Protein AF-A0A7V2NG80-F1 (afdb_monomer_lite)

Sequence (265 aa):
LTFSGLHPYSKFYLSDIKKTFGEYWKNHFSTIGLIGMNDALLNFMDKSIADPEGKKFAEKVLDHMRDKIADFQEETGDIFNLEATPAEGASYRLARIDKAKYPDIKTYNQEFYGNGGNVEPYYTNSTQLPVGYTTDVFEALDLQDSLQTKYTGGTVLHIFLGEENPSSSATKSLVRKVSENYSLPYYTITPTFSVCPDHGYMAGEHPTCPICASENKTTQCEVYSRVVGYLRPVNQWNRGKQQEFHDRKTFDMITNKKKVVTVKT

Foldseek 3Di:
DLVVCPCVVLCVVQVVVCVVPVDSCQPPAPEDEAWQLQLVCCVPPVDGCLDPVSVVVLLVVLVVVVVVQVVCCVVPVHHYWYEQDLCQPPQQVVQVVCCVVPVPRDAPCCVPPVPPDPFRGGGDGGSAGQQQDDQAPVSRQVSCQSNQVSTPPDDEAEQEAALDDDDPVLVVVVVVCCVVPGDHPYYDDKFKWKQWPVPGIGRHDDQWDPVCVVVVHTTGIFIWTDQRHDIDRLVPGPSNSVSSVVSGDHHDSDDPPPPPPPPDD

Radius of gyration: 22.05 Å; chains: 1; bounding box: 54×59×60 Å

Structure (mmCIF, N/CA/C/O backbone):
data_AF-A0A7V2NG80-F1
#
_entry.id   AF-A0A7V2NG80-F1
#
loop_
_atom_site.group_PDB
_atom_site.id
_atom_site.type_symbol
_atom_site.label_atom_id
_atom_site.label_alt_id
_atom_site.label_comp_id
_atom_site.label_asym_id
_atom_site.label_entity_id
_atom_site.label_seq_id
_atom_site.pdbx_PDB_ins_code
_atom_site.Cartn_x
_atom_site.Cartn_y
_atom_site.Cartn_z
_atom_site.occupancy
_atom_site.B_iso_or_equiv
_atom_site.auth_seq_id
_atom_site.auth_comp_id
_atom_site.auth_asym_id
_atom_site.auth_atom_id
_atom_site.pdbx_PDB_model_num
ATOM 1 N N . LEU A 1 1 ? 0.184 -12.777 30.184 1.00 79.94 1 LEU A N 1
ATOM 2 C CA . LEU A 1 1 ? 1.439 -12.969 29.416 1.00 79.94 1 LEU A CA 1
ATOM 3 C C . LEU A 1 1 ? 2.567 -12.042 29.884 1.00 79.94 1 LEU A C 1
ATOM 5 O O . LEU A 1 1 ? 3.554 -12.535 30.415 1.00 79.94 1 LEU A O 1
ATOM 9 N N . THR A 1 2 ? 2.439 -10.712 29.767 1.00 88.31 2 THR A N 1
ATOM 10 C CA . THR A 1 2 ? 3.513 -9.789 30.207 1.00 88.31 2 THR A CA 1
ATOM 11 C C . THR A 1 2 ? 3.745 -9.838 31.722 1.00 88.31 2 THR A C 1
ATOM 13 O O . THR A 1 2 ? 4.884 -9.945 32.169 1.00 88.31 2 THR A O 1
ATOM 16 N N . PHE A 1 3 ? 2.672 -9.853 32.525 1.00 88.00 3 PHE A N 1
ATOM 17 C CA . PHE A 1 3 ? 2.779 -9.969 33.987 1.00 88.00 3 PHE A CA 1
ATOM 18 C C . PHE A 1 3 ? 3.479 -11.269 34.418 1.00 88.00 3 PHE A C 1
ATOM 20 O O . PHE A 1 3 ? 4.399 -11.232 35.237 1.00 88.00 3 PHE A O 1
ATOM 27 N N . SER A 1 4 ? 3.110 -12.385 33.776 1.00 90.25 4 SER A N 1
ATOM 28 C CA . SER A 1 4 ? 3.665 -13.725 33.997 1.00 90.25 4 SER A CA 1
ATOM 29 C C . SER A 1 4 ? 5.091 -13.913 33.456 1.00 90.25 4 SER A C 1
ATOM 31 O O . SER A 1 4 ? 5.601 -15.024 33.488 1.00 90.25 4 SER A O 1
ATOM 33 N N . GLY A 1 5 ? 5.740 -12.853 32.955 1.00 88.19 5 GLY A N 1
ATOM 34 C CA . GLY A 1 5 ? 7.150 -12.879 32.552 1.00 88.19 5 GLY A CA 1
ATOM 35 C C . GLY A 1 5 ? 7.426 -13.448 31.160 1.00 88.19 5 GLY A C 1
ATOM 36 O O . GLY A 1 5 ? 8.586 -13.537 30.778 1.00 88.19 5 GLY A O 1
ATOM 37 N N . LEU A 1 6 ? 6.392 -13.769 30.374 1.00 93.88 6 LEU A N 1
ATOM 38 C CA . LEU A 1 6 ? 6.556 -14.318 29.019 1.00 93.88 6 LEU A CA 1
ATOM 39 C C . LEU A 1 6 ? 6.998 -13.261 27.992 1.00 93.88 6 LEU A C 1
ATOM 41 O O . LEU A 1 6 ? 7.462 -13.610 26.913 1.00 93.88 6 LEU A O 1
ATOM 45 N N . HIS A 1 7 ? 6.900 -11.974 28.343 1.00 94.44 7 HIS A N 1
ATOM 46 C CA . HIS A 1 7 ? 7.428 -10.851 27.560 1.00 94.44 7 HIS A CA 1
ATOM 47 C C . HIS A 1 7 ? 8.444 -10.055 28.401 1.00 94.44 7 HIS A C 1
ATOM 49 O O . HIS A 1 7 ? 8.123 -8.958 28.867 1.00 94.44 7 HIS A O 1
ATOM 55 N N . PRO A 1 8 ? 9.647 -10.599 28.666 1.00 94.19 8 PRO A N 1
ATOM 56 C CA . PRO A 1 8 ? 10.589 -10.013 29.622 1.00 94.19 8 PRO A CA 1
ATOM 57 C C . PRO A 1 8 ? 11.079 -8.624 29.191 1.00 94.19 8 PRO A C 1
ATOM 59 O O . PRO A 1 8 ? 11.107 -7.707 30.009 1.00 94.19 8 PRO A O 1
ATOM 62 N N . TYR A 1 9 ? 11.368 -8.434 27.900 1.00 95.12 9 TYR A N 1
ATOM 63 C CA . TYR A 1 9 ? 11.772 -7.134 27.362 1.00 95.12 9 TYR A CA 1
ATOM 64 C C . TYR A 1 9 ? 10.647 -6.102 27.446 1.00 95.12 9 TYR A C 1
ATOM 66 O O . TYR A 1 9 ? 10.858 -5.019 27.983 1.00 95.12 9 TYR A O 1
ATOM 74 N N . SER A 1 10 ? 9.431 -6.437 27.001 1.00 95.38 10 SER A N 1
ATOM 75 C CA . SER A 1 10 ? 8.283 -5.525 27.109 1.00 95.38 10 SER A CA 1
ATOM 76 C C . SER A 1 10 ? 7.983 -5.175 28.566 1.00 95.38 10 SER A C 1
ATOM 78 O O . SER A 1 10 ? 7.710 -4.024 28.877 1.00 95.38 10 SER A O 1
ATOM 80 N N . LYS A 1 11 ? 8.092 -6.140 29.488 1.00 94.75 11 LYS A N 1
ATOM 81 C CA . LYS A 1 11 ? 7.924 -5.894 30.926 1.00 94.75 11 LYS A CA 1
ATOM 82 C C . LYS A 1 11 ? 8.941 -4.879 31.458 1.00 94.75 11 LYS A C 1
ATOM 84 O O . LYS A 1 11 ? 8.570 -4.044 32.280 1.00 94.75 11 LYS A O 1
ATOM 89 N N . PHE A 1 12 ? 10.194 -4.961 31.009 1.00 95.44 12 PHE A N 1
ATOM 90 C CA . PHE A 1 12 ? 11.258 -4.035 31.391 1.00 95.44 12 PHE A CA 1
ATOM 91 C C . PHE A 1 12 ? 11.040 -2.638 30.787 1.00 95.44 12 PHE A C 1
ATOM 93 O O . PHE A 1 12 ? 10.917 -1.664 31.530 1.00 95.44 12 PHE A O 1
ATOM 100 N N . TYR A 1 13 ? 10.920 -2.543 29.460 1.00 95.94 13 TYR A N 1
ATOM 101 C CA . TYR A 1 13 ? 10.840 -1.259 28.752 1.00 95.94 13 TYR A CA 1
ATOM 102 C C . TYR A 1 13 ? 9.521 -0.512 28.969 1.00 95.94 13 TYR A C 1
ATOM 104 O O . TYR A 1 13 ? 9.502 0.711 28.931 1.00 95.94 13 TYR A O 1
ATOM 112 N N . LEU A 1 14 ? 8.424 -1.221 29.243 1.00 96.31 14 LEU A N 1
ATOM 113 C CA . LEU A 1 14 ? 7.117 -0.615 29.520 1.00 96.31 14 LEU A CA 1
ATOM 114 C C . LEU A 1 14 ? 6.849 -0.490 31.031 1.00 96.31 14 LEU A C 1
ATOM 116 O O . LEU A 1 14 ? 5.710 -0.274 31.448 1.00 96.31 14 LEU A O 1
ATOM 120 N N . SER A 1 15 ? 7.876 -0.658 31.873 1.00 95.69 15 SER A N 1
ATOM 121 C CA . SER A 1 15 ? 7.718 -0.624 33.331 1.00 95.69 15 SER A CA 1
ATOM 122 C C . SER A 1 15 ? 7.219 0.729 33.838 1.00 95.69 15 SER A C 1
ATOM 124 O O . SER A 1 15 ? 6.389 0.753 34.744 1.00 95.69 15 SER A O 1
ATOM 126 N N . ASP A 1 16 ? 7.643 1.839 33.233 1.00 96.94 16 ASP A N 1
ATOM 127 C CA . ASP A 1 16 ? 7.174 3.173 33.618 1.00 96.94 16 ASP A CA 1
ATOM 128 C C . ASP A 1 16 ? 5.716 3.411 33.207 1.00 96.94 16 ASP A C 1
ATOM 130 O O . ASP A 1 16 ? 4.934 3.893 34.021 1.00 96.94 16 ASP A O 1
ATOM 134 N N . ILE A 1 17 ? 5.295 2.942 32.025 1.00 95.25 17 ILE A N 1
ATOM 135 C CA . ILE A 1 17 ? 3.877 2.957 31.617 1.00 95.25 17 ILE A CA 1
ATOM 136 C C . ILE A 1 17 ? 3.037 2.163 32.624 1.00 95.25 17 ILE A C 1
ATOM 138 O O . ILE A 1 17 ? 2.012 2.648 33.098 1.00 95.25 17 ILE A O 1
ATOM 142 N N . LYS A 1 18 ? 3.513 0.979 33.034 1.00 95.31 18 LYS A N 1
ATOM 143 C CA . LYS A 1 18 ? 2.848 0.159 34.054 1.00 95.31 18 LYS A CA 1
ATOM 144 C C . LYS A 1 18 ? 2.763 0.858 35.412 1.00 95.31 18 LYS A C 1
ATOM 146 O O . LYS A 1 18 ? 1.739 0.713 36.076 1.00 95.31 18 LYS A O 1
ATOM 151 N N . LYS A 1 19 ? 3.803 1.584 35.838 1.00 96.12 19 LYS A N 1
ATOM 152 C CA . LYS A 1 19 ? 3.782 2.367 37.087 1.00 96.12 19 LYS A CA 1
ATOM 153 C C . LYS A 1 19 ? 2.759 3.503 37.017 1.00 96.12 19 LYS A C 1
ATOM 155 O O . LYS A 1 19 ? 2.064 3.728 37.999 1.00 96.12 19 LYS A O 1
ATOM 160 N N . THR A 1 20 ? 2.658 4.185 35.876 1.00 95.81 20 THR A N 1
ATOM 161 C CA . THR A 1 20 ? 1.763 5.337 35.695 1.00 95.81 20 THR A CA 1
ATOM 162 C C . THR A 1 20 ? 0.303 4.931 35.511 1.00 95.81 20 THR A C 1
ATOM 164 O O . THR A 1 20 ? -0.572 5.491 36.160 1.00 95.81 20 THR A O 1
ATOM 167 N N . PHE A 1 21 ? 0.030 3.964 34.636 1.00 93.19 21 PHE A N 1
ATOM 168 C CA . PHE A 1 21 ? -1.329 3.637 34.190 1.00 93.19 21 PHE A CA 1
ATOM 169 C C . PHE A 1 21 ? -1.863 2.321 34.753 1.00 93.19 21 PHE A C 1
ATOM 171 O O . PHE A 1 21 ? -2.997 1.949 34.480 1.00 93.19 21 PHE A O 1
ATOM 178 N N . GLY A 1 22 ? -1.051 1.564 35.494 1.00 93.75 22 GLY A N 1
ATOM 179 C CA . GLY A 1 22 ? -1.446 0.239 35.964 1.00 93.75 22 GLY A CA 1
ATOM 180 C C . GLY A 1 22 ? -1.492 -0.817 34.855 1.00 93.75 22 GLY A C 1
ATOM 181 O O . GLY A 1 22 ? -1.816 -1.968 35.137 1.00 93.75 22 GLY A O 1
ATOM 182 N N . GLU A 1 23 ? -1.066 -0.506 33.630 1.00 92.75 23 GLU A N 1
ATOM 183 C CA . GLU A 1 23 ? -1.094 -1.398 32.464 1.00 92.75 23 GLU A CA 1
ATOM 184 C C . GLU A 1 23 ? 0.179 -1.252 31.623 1.00 92.75 23 GLU A C 1
ATOM 186 O O . GLU A 1 23 ? 0.755 -0.174 31.544 1.00 92.75 23 GLU A O 1
ATOM 191 N N . TYR A 1 24 ? 0.645 -2.334 30.988 1.00 94.00 24 TYR A N 1
ATOM 192 C CA . TYR A 1 24 ? 1.860 -2.275 30.157 1.00 94.00 24 TYR A CA 1
ATOM 193 C C . TYR A 1 24 ? 1.606 -1.652 28.781 1.00 94.00 24 TYR A C 1
ATOM 195 O O . TYR A 1 24 ? 2.481 -0.989 28.235 1.00 94.00 24 TYR A O 1
ATOM 203 N N . TRP A 1 25 ? 0.422 -1.874 28.213 1.00 93.12 25 TRP A N 1
ATOM 204 C CA . TRP A 1 25 ? 0.151 -1.610 26.800 1.00 93.12 25 TRP A CA 1
ATOM 205 C C . TRP A 1 25 ? -0.716 -0.371 26.566 1.00 93.12 25 TRP A C 1
ATOM 207 O O . TRP A 1 25 ? -1.132 -0.151 25.440 1.00 93.12 25 TRP A O 1
ATOM 217 N N . LYS A 1 26 ? -0.922 0.476 27.586 1.00 92.62 26 LYS A N 1
ATOM 218 C CA . LYS A 1 26 ? -1.880 1.596 27.538 1.00 92.62 26 LYS A CA 1
ATOM 219 C C . LYS A 1 26 ? -1.697 2.550 26.348 1.00 92.62 26 LYS A C 1
ATOM 221 O O . LYS A 1 26 ? -2.664 3.110 25.854 1.00 92.62 26 LYS A O 1
ATOM 226 N N . ASN A 1 27 ? -0.459 2.707 25.880 1.00 92.00 27 ASN A N 1
ATOM 227 C CA . ASN A 1 27 ? -0.103 3.593 24.767 1.00 92.00 27 ASN A CA 1
ATOM 228 C C . ASN A 1 27 ? -0.008 2.872 23.405 1.00 92.00 27 ASN A C 1
ATOM 230 O O . ASN A 1 27 ? 0.606 3.406 22.486 1.00 92.00 27 ASN A O 1
ATOM 234 N N . HIS A 1 28 ? -0.535 1.651 23.275 1.00 94.06 28 HIS A N 1
ATOM 235 C CA . HIS A 1 28 ? -0.496 0.881 22.030 1.00 94.06 28 HIS A CA 1
ATOM 236 C C . HIS A 1 28 ? -1.883 0.823 21.407 1.00 94.06 28 HIS A C 1
ATOM 238 O O . HIS A 1 28 ? -2.853 0.496 22.084 1.00 94.06 28 HIS A O 1
ATOM 244 N N . PHE A 1 29 ? -1.955 1.110 20.110 1.00 95.06 29 PHE A N 1
ATOM 245 C CA . PHE A 1 29 ? -3.196 0.998 19.359 1.00 95.06 29 PHE A CA 1
ATOM 246 C C . PHE A 1 29 ? -3.575 -0.459 19.110 1.00 95.06 29 PHE A C 1
ATOM 248 O O . PHE A 1 29 ? -2.746 -1.275 18.700 1.00 95.06 29 PHE A O 1
ATOM 255 N N . SER A 1 30 ? -4.857 -0.747 19.291 1.00 95.50 30 SER A N 1
ATOM 256 C CA . SER A 1 30 ? -5.529 -1.895 18.699 1.00 95.50 30 SER A CA 1
ATOM 257 C C . SER A 1 30 ? -5.950 -1.531 17.275 1.00 95.50 30 SER A C 1
ATOM 259 O O . SER A 1 30 ? -6.885 -0.760 17.056 1.00 95.50 30 SER A O 1
ATOM 261 N N . THR A 1 31 ? -5.227 -2.057 16.292 1.00 96.25 31 THR A N 1
ATOM 262 C CA . THR A 1 31 ? -5.405 -1.655 14.896 1.00 96.25 31 THR A CA 1
ATOM 263 C C . THR A 1 31 ? -6.496 -2.445 14.190 1.00 96.25 31 THR A C 1
ATOM 265 O O . THR A 1 31 ? -6.445 -3.675 14.128 1.00 96.25 31 THR A O 1
ATOM 268 N N . ILE A 1 32 ? -7.439 -1.733 13.571 1.00 96.75 32 ILE A N 1
ATOM 269 C CA . ILE A 1 32 ? -8.398 -2.306 12.627 1.00 96.75 32 ILE A CA 1
ATOM 270 C C . ILE A 1 32 ? -7.909 -2.029 11.208 1.00 96.75 32 ILE A C 1
ATOM 272 O O . ILE A 1 32 ? -7.749 -0.883 10.786 1.00 96.75 32 ILE A O 1
ATOM 276 N N . GLY A 1 33 ? -7.658 -3.109 10.476 1.00 95.88 33 GLY A N 1
ATOM 277 C CA . GLY A 1 33 ? -7.112 -3.080 9.128 1.00 95.88 33 GLY A CA 1
ATOM 278 C C . GLY A 1 33 ? -8.154 -3.329 8.046 1.00 95.88 33 GLY A C 1
ATOM 279 O O . GLY A 1 33 ? -8.998 -4.212 8.196 1.00 95.88 33 GLY A O 1
ATOM 280 N N . LEU A 1 34 ? -8.067 -2.593 6.935 1.00 95.75 34 LEU A N 1
ATOM 281 C CA . LEU A 1 34 ? -8.892 -2.824 5.743 1.00 95.75 34 LEU A CA 1
ATOM 282 C C . LEU A 1 34 ? -8.054 -3.326 4.565 1.00 95.75 34 LEU A C 1
ATOM 284 O O . LEU A 1 34 ? -6.895 -2.946 4.398 1.00 95.75 34 LEU A O 1
ATOM 288 N N . ILE A 1 35 ? -8.673 -4.144 3.714 1.00 97.25 35 ILE A N 1
ATOM 289 C CA . ILE A 1 35 ? -8.082 -4.683 2.487 1.00 97.25 35 ILE A CA 1
ATOM 290 C C . ILE A 1 35 ? -9.162 -4.924 1.429 1.00 97.25 35 ILE A C 1
ATOM 292 O O . ILE A 1 35 ? -10.280 -5.294 1.776 1.00 97.25 35 ILE A O 1
ATOM 296 N N . GLY A 1 36 ? -8.820 -4.755 0.150 1.00 97.56 36 GLY A N 1
ATOM 297 C CA . GLY A 1 36 ? -9.649 -5.217 -0.959 1.00 97.56 36 GLY A CA 1
ATOM 298 C C . GLY A 1 36 ? -10.908 -4.394 -1.188 1.00 97.56 36 GLY A C 1
ATOM 299 O O . GLY A 1 36 ? -11.888 -4.948 -1.667 1.00 97.56 36 GLY A O 1
ATOM 300 N N . MET A 1 37 ? -10.925 -3.095 -0.858 1.00 98.38 37 MET A N 1
ATOM 301 C CA . MET A 1 37 ? -12.140 -2.287 -1.039 1.00 98.38 37 MET A CA 1
ATOM 302 C C . MET A 1 37 ? -12.576 -2.230 -2.505 1.00 98.38 37 MET A C 1
ATOM 304 O O . MET A 1 37 ? -13.761 -2.350 -2.792 1.00 98.38 37 MET A O 1
ATOM 308 N N . ASN A 1 38 ? -11.632 -2.095 -3.442 1.00 98.44 38 ASN A N 1
ATOM 309 C CA . ASN A 1 38 ? -11.957 -2.136 -4.865 1.00 98.44 38 ASN A CA 1
ATOM 310 C C . ASN A 1 38 ? -12.613 -3.471 -5.255 1.00 98.44 38 ASN A C 1
ATOM 312 O O . ASN A 1 38 ? -13.652 -3.488 -5.901 1.00 98.44 38 ASN A O 1
ATOM 316 N N . ASP A 1 39 ? -12.035 -4.589 -4.822 1.00 98.25 39 ASP A N 1
ATOM 317 C CA . ASP A 1 39 ? -12.556 -5.926 -5.109 1.00 98.25 39 ASP A CA 1
ATOM 318 C C . ASP A 1 39 ? -13.929 -6.153 -4.452 1.00 98.25 39 ASP A C 1
ATOM 320 O O . ASP A 1 39 ? -14.833 -6.721 -5.062 1.00 98.25 39 ASP A O 1
ATOM 324 N N . ALA A 1 40 ? -14.138 -5.633 -3.240 1.00 98.25 40 ALA A N 1
ATOM 325 C CA . ALA A 1 40 ? -15.438 -5.651 -2.578 1.00 98.25 40 ALA A CA 1
ATOM 326 C C . ALA A 1 40 ? -16.494 -4.868 -3.376 1.00 98.25 40 ALA A C 1
ATOM 328 O O . ALA A 1 40 ? -17.609 -5.357 -3.551 1.00 98.25 40 ALA A O 1
ATOM 329 N N . LEU A 1 41 ? -16.146 -3.690 -3.904 1.00 98.56 41 LEU A N 1
ATOM 330 C CA . LEU A 1 41 ? -17.037 -2.881 -4.742 1.00 98.56 41 LEU A CA 1
ATOM 331 C C . LEU A 1 41 ? -17.409 -3.591 -6.052 1.00 98.56 41 LEU A C 1
ATOM 333 O O . LEU A 1 41 ? -18.580 -3.558 -6.436 1.00 98.56 41 LEU A O 1
ATOM 337 N N . LEU A 1 42 ? -16.462 -4.295 -6.687 1.00 98.00 42 LEU A N 1
ATOM 338 C CA . LEU A 1 42 ? -16.731 -5.087 -7.895 1.00 98.00 42 LEU A CA 1
ATOM 339 C C . LEU A 1 42 ? -17.796 -6.162 -7.647 1.00 98.00 42 LEU A C 1
ATOM 341 O O . LEU A 1 42 ? -18.654 -6.388 -8.493 1.00 98.00 42 LEU A O 1
ATOM 345 N N . ASN A 1 43 ? -17.774 -6.808 -6.481 1.00 98.00 43 ASN A N 1
ATOM 346 C CA . ASN A 1 43 ? -18.759 -7.840 -6.146 1.00 98.00 43 ASN A CA 1
ATOM 347 C C . ASN A 1 43 ? -20.078 -7.256 -5.618 1.00 98.00 43 ASN A C 1
ATOM 349 O O . ASN A 1 43 ? -21.139 -7.827 -5.852 1.00 98.00 43 ASN A O 1
ATOM 353 N N . PHE A 1 44 ? -20.028 -6.140 -4.887 1.00 97.88 44 PHE A N 1
ATOM 354 C CA . PHE A 1 44 ? -21.201 -5.576 -4.215 1.00 97.88 44 PHE A CA 1
ATOM 355 C C . PHE A 1 44 ? -22.064 -4.697 -5.126 1.00 97.88 44 PHE A C 1
ATOM 357 O O . PHE A 1 44 ? -23.285 -4.675 -4.984 1.00 97.88 44 PHE A O 1
ATOM 364 N N . MET A 1 45 ? -21.438 -3.951 -6.038 1.00 97.69 45 MET A N 1
ATOM 365 C CA . MET A 1 45 ? -22.132 -2.983 -6.893 1.00 97.69 45 MET A CA 1
ATOM 366 C C . MET A 1 45 ? -21.634 -2.941 -8.340 1.00 97.69 45 MET A C 1
ATOM 368 O O . MET A 1 45 ? -22.115 -2.108 -9.102 1.00 97.69 45 MET A O 1
ATOM 372 N N . ASP A 1 46 ? -20.706 -3.824 -8.722 1.00 97.25 46 ASP A N 1
ATOM 373 C CA . ASP A 1 46 ? -20.108 -3.867 -10.064 1.00 97.25 46 ASP A CA 1
ATOM 374 C C . ASP A 1 46 ? -19.451 -2.530 -10.459 1.00 97.25 46 ASP A C 1
ATOM 376 O O . ASP A 1 46 ? -19.569 -2.044 -11.584 1.00 97.25 46 ASP A O 1
ATOM 380 N N . LYS A 1 47 ? -18.777 -1.900 -9.485 1.00 97.88 47 LYS A N 1
ATOM 381 C CA . LYS A 1 47 ? -18.054 -0.630 -9.648 1.00 97.88 47 LYS A CA 1
ATOM 382 C C . LYS A 1 47 ? -16.621 -0.748 -9.160 1.00 97.88 47 LYS A C 1
ATOM 384 O O . LYS A 1 47 ? -16.333 -1.481 -8.216 1.00 97.88 47 LYS A O 1
ATOM 389 N N . SER A 1 48 ? -15.738 0.021 -9.779 1.00 97.75 48 SER A N 1
ATOM 390 C CA . SER A 1 48 ? -14.377 0.254 -9.308 1.00 97.75 48 SER A CA 1
ATOM 391 C C . SER A 1 48 ? -14.365 1.338 -8.231 1.00 97.75 48 SER A C 1
ATOM 393 O O . SER A 1 48 ? -15.209 2.235 -8.219 1.00 97.75 48 SER A O 1
ATOM 395 N N . ILE A 1 49 ? -13.355 1.331 -7.361 1.00 98.12 49 ILE A N 1
ATOM 396 C CA . ILE A 1 49 ? -13.111 2.451 -6.439 1.00 98.12 49 ILE A CA 1
ATOM 397 C C . ILE A 1 49 ? -12.770 3.755 -7.178 1.00 98.12 49 ILE A C 1
ATOM 399 O O . ILE A 1 49 ? -12.892 4.834 -6.605 1.00 98.12 49 ILE A O 1
ATOM 403 N N . ALA A 1 50 ? -12.362 3.661 -8.446 1.00 97.75 50 ALA A N 1
ATOM 404 C CA . ALA A 1 50 ? -12.126 4.814 -9.305 1.00 97.75 50 ALA A CA 1
ATOM 405 C C . ALA A 1 50 ? -13.419 5.442 -9.856 1.00 97.75 50 ALA A C 1
ATOM 407 O O . ALA A 1 50 ? -13.408 6.601 -10.270 1.00 97.75 50 ALA A O 1
ATOM 408 N N . ASP A 1 51 ? -14.541 4.713 -9.843 1.00 98.19 51 ASP A N 1
ATOM 409 C CA . ASP A 1 51 ? -15.828 5.273 -10.247 1.00 98.19 51 ASP A CA 1
ATOM 410 C C . ASP A 1 51 ? -16.337 6.249 -9.174 1.00 98.19 51 ASP A C 1
ATOM 412 O O . ASP A 1 51 ? -16.208 5.960 -7.980 1.00 98.19 51 ASP A O 1
ATOM 416 N N . PRO A 1 52 ? -17.004 7.362 -9.542 1.00 98.12 52 PRO A N 1
ATOM 417 C CA . PRO A 1 52 ? -17.537 8.313 -8.562 1.00 98.12 52 PRO A CA 1
ATOM 418 C C . PRO A 1 52 ? -18.442 7.666 -7.500 1.00 98.12 52 PRO A C 1
ATOM 420 O O . PRO A 1 52 ? -18.399 8.036 -6.326 1.00 98.12 52 PRO A O 1
ATOM 423 N N . GLU A 1 53 ? -19.246 6.678 -7.901 1.00 98.31 53 GLU A N 1
ATOM 424 C CA . GLU A 1 53 ? -20.136 5.927 -7.009 1.00 98.31 53 GLU A CA 1
ATOM 425 C C . GLU A 1 53 ? -19.353 5.001 -6.067 1.00 98.31 53 GLU A C 1
ATOM 427 O O . GLU A 1 53 ? -19.628 4.976 -4.865 1.00 98.31 53 GLU A O 1
ATOM 432 N N . GLY A 1 54 ? -18.344 4.297 -6.594 1.00 98.44 54 GLY A N 1
ATOM 433 C CA . GLY A 1 54 ? -17.486 3.401 -5.821 1.00 98.44 54 GLY A CA 1
ATOM 434 C C . GLY A 1 54 ? -16.623 4.155 -4.812 1.00 98.44 54 GLY A C 1
ATOM 435 O O . GLY A 1 54 ? -16.603 3.794 -3.635 1.00 98.44 54 GLY A O 1
ATOM 436 N N . LYS A 1 55 ? -16.002 5.269 -5.224 1.00 98.44 55 LYS A N 1
ATOM 437 C CA . LYS A 1 55 ? -15.255 6.169 -4.330 1.00 98.44 55 LYS A CA 1
ATOM 438 C C . LYS A 1 55 ? -16.133 6.683 -3.195 1.00 98.44 55 LYS A C 1
ATOM 440 O O . LYS A 1 55 ? -15.758 6.576 -2.030 1.00 98.44 55 LYS A O 1
ATOM 445 N N . LYS A 1 56 ? -17.329 7.188 -3.515 1.00 98.50 56 LYS A N 1
ATOM 446 C CA . LYS A 1 56 ? -18.276 7.695 -2.511 1.00 98.50 56 LYS A CA 1
ATOM 447 C C . LYS A 1 56 ? -18.698 6.606 -1.521 1.00 98.50 56 LYS A C 1
ATOM 449 O O . LYS A 1 56 ? -18.846 6.876 -0.329 1.00 98.50 56 LYS A O 1
ATOM 454 N N . PHE A 1 57 ? -18.897 5.376 -1.992 1.00 98.56 57 PHE A N 1
ATOM 455 C CA . PHE A 1 57 ? -19.208 4.256 -1.108 1.00 98.56 57 PHE A CA 1
ATOM 456 C C . PHE A 1 57 ? -18.015 3.883 -0.219 1.00 98.56 57 PHE A C 1
ATOM 458 O O . PHE A 1 57 ? -18.196 3.705 0.984 1.00 98.56 57 PHE A O 1
ATOM 465 N N . ALA A 1 58 ? -16.798 3.830 -0.767 1.00 98.56 58 ALA A N 1
ATOM 466 C CA . ALA A 1 58 ? -15.583 3.582 0.007 1.00 98.56 58 ALA A CA 1
ATOM 467 C C . ALA A 1 58 ? -15.370 4.644 1.100 1.00 98.56 58 ALA A C 1
ATOM 469 O O . ALA A 1 58 ? -15.078 4.294 2.243 1.00 98.56 58 ALA A O 1
ATOM 470 N N . GLU A 1 59 ? -15.594 5.925 0.790 1.00 98.56 59 GLU A N 1
ATOM 471 C CA . GLU A 1 59 ? -15.556 7.017 1.773 1.00 98.56 59 GLU A CA 1
ATOM 472 C C . GLU A 1 59 ? -16.577 6.804 2.894 1.00 98.56 59 GLU A C 1
ATOM 474 O O . GLU A 1 59 ? -16.223 6.922 4.066 1.00 98.56 59 GLU A O 1
ATOM 479 N N . LYS A 1 60 ? -17.812 6.413 2.549 1.00 98.44 60 LYS A N 1
ATOM 480 C CA . LYS A 1 60 ? -18.858 6.091 3.529 1.00 98.44 60 LYS A CA 1
ATOM 481 C C . LYS A 1 60 ? -18.455 4.926 4.437 1.00 98.44 60 LYS A C 1
ATOM 483 O O . LYS A 1 60 ? -18.726 4.972 5.634 1.00 98.44 60 LYS A O 1
ATOM 488 N N . VAL A 1 61 ? -17.830 3.881 3.888 1.00 98.38 61 VAL A N 1
ATOM 489 C CA . VAL A 1 61 ? -17.342 2.750 4.692 1.00 98.38 61 VAL A CA 1
ATOM 490 C C . VAL A 1 61 ? -16.233 3.205 5.635 1.00 98.38 61 VAL A C 1
ATOM 492 O O . VAL A 1 61 ? -16.278 2.870 6.812 1.00 98.38 61 VAL A O 1
ATOM 495 N N . LEU A 1 62 ? -15.270 3.996 5.159 1.00 98.31 62 LEU A N 1
ATOM 496 C CA . LEU A 1 62 ? -14.196 4.521 6.005 1.00 98.31 62 LEU A CA 1
ATOM 497 C C . LEU A 1 62 ? -14.735 5.389 7.146 1.00 98.31 62 LEU A C 1
ATOM 499 O O . LEU A 1 62 ? -14.305 5.212 8.283 1.00 98.31 62 LEU A O 1
ATOM 503 N N . ASP A 1 63 ? -15.698 6.271 6.873 1.00 98.31 63 ASP A N 1
ATOM 504 C CA . ASP A 1 63 ? -16.336 7.082 7.916 1.00 98.31 63 ASP A CA 1
ATOM 505 C C . ASP A 1 63 ? -17.075 6.200 8.930 1.00 98.31 63 ASP A C 1
ATOM 507 O O . ASP A 1 63 ? -16.857 6.333 10.130 1.00 98.31 63 ASP A O 1
ATOM 511 N N . HIS A 1 64 ? -17.832 5.203 8.461 1.00 98.06 64 HIS A N 1
ATOM 512 C CA . HIS A 1 64 ? -18.491 4.247 9.350 1.00 98.06 64 HIS A CA 1
ATOM 513 C C . HIS A 1 64 ? -17.501 3.479 10.240 1.00 98.06 64 HIS A C 1
ATOM 515 O O . HIS A 1 64 ? -17.754 3.280 11.426 1.00 98.06 64 HIS A O 1
ATOM 521 N N . MET A 1 65 ? -16.364 3.050 9.686 1.00 97.88 65 MET A N 1
ATOM 522 C CA . MET A 1 65 ? -15.330 2.349 10.451 1.00 97.88 65 MET A CA 1
ATOM 523 C C . MET A 1 65 ? -14.686 3.254 11.505 1.00 97.88 65 MET A C 1
ATOM 525 O O . MET A 1 65 ? -14.363 2.780 12.592 1.00 97.88 65 MET A O 1
ATOM 529 N N . ARG A 1 66 ? -14.518 4.550 11.216 1.00 96.44 66 ARG A N 1
ATOM 530 C CA . ARG A 1 66 ? -14.019 5.527 12.194 1.00 96.44 66 ARG A CA 1
ATOM 531 C C . ARG A 1 66 ? -15.004 5.743 13.336 1.00 96.44 66 ARG A C 1
ATOM 533 O O . ARG A 1 66 ? -14.570 5.759 14.484 1.00 96.44 66 ARG A O 1
ATOM 540 N N . ASP A 1 67 ? -16.294 5.851 13.032 1.00 97.19 67 ASP A N 1
ATOM 541 C CA . ASP A 1 67 ? -17.337 5.969 14.055 1.00 97.19 67 ASP A CA 1
ATOM 542 C C . ASP A 1 67 ? -17.345 4.722 14.952 1.00 97.19 67 ASP A C 1
ATOM 544 O O . ASP A 1 67 ? -17.325 4.828 16.174 1.00 97.19 67 ASP A O 1
ATOM 548 N N . LYS A 1 68 ? -17.241 3.525 14.357 1.00 97.31 68 LYS A N 1
ATOM 549 C CA . LYS A 1 68 ? -17.142 2.262 15.108 1.00 97.31 68 LYS A CA 1
ATOM 550 C C . LYS A 1 68 ? -15.907 2.186 15.999 1.00 97.31 68 LYS A C 1
ATOM 552 O O . LYS A 1 68 ? -15.979 1.658 17.103 1.00 97.31 68 LYS A O 1
ATOM 557 N N . ILE A 1 69 ? -14.777 2.706 15.531 1.00 96.31 69 ILE A N 1
ATOM 558 C CA . ILE A 1 69 ? -13.564 2.815 16.341 1.00 96.31 69 ILE A CA 1
ATOM 559 C C . ILE A 1 69 ? -13.803 3.725 17.546 1.00 96.31 69 ILE A C 1
ATOM 561 O O . ILE A 1 69 ? -13.400 3.359 18.645 1.00 96.31 69 ILE A O 1
ATOM 565 N N . ALA A 1 70 ? -14.473 4.867 17.369 1.00 95.56 70 ALA A N 1
ATOM 566 C CA . ALA A 1 70 ? -14.817 5.742 18.487 1.00 95.56 70 ALA A CA 1
ATOM 567 C C . ALA A 1 70 ? -15.703 5.015 19.514 1.00 95.56 70 ALA A C 1
ATOM 569 O O . ALA A 1 70 ? -15.357 5.022 20.695 1.00 95.56 70 ALA A O 1
ATOM 570 N N . ASP A 1 71 ? -16.738 4.300 19.055 1.00 96.81 71 ASP A N 1
ATOM 571 C CA . ASP A 1 71 ? -17.600 3.475 19.915 1.00 96.81 71 ASP A CA 1
ATOM 572 C C . ASP A 1 71 ? -16.770 2.466 20.740 1.00 96.81 71 ASP A C 1
ATOM 574 O O . ASP A 1 71 ? -16.920 2.372 21.958 1.00 96.81 71 ASP A O 1
ATOM 578 N N . PHE A 1 72 ? -15.846 1.734 20.100 1.00 96.06 72 PHE A N 1
ATOM 579 C CA . PHE A 1 72 ? -15.003 0.746 20.787 1.00 96.06 72 PHE A CA 1
ATOM 580 C C . PHE A 1 72 ? -14.063 1.374 21.814 1.00 96.06 72 PHE A C 1
ATOM 582 O O . PHE A 1 72 ? -13.830 0.784 22.870 1.00 96.06 72 PHE A O 1
ATOM 589 N N . GLN A 1 73 ? -13.522 2.559 21.531 1.00 95.38 73 GLN A N 1
ATOM 590 C CA . GLN A 1 73 ? -12.674 3.266 22.489 1.00 95.38 73 GLN A CA 1
ATOM 591 C C . GLN A 1 73 ? -13.465 3.710 23.724 1.00 95.38 73 GLN A C 1
ATOM 593 O O . GLN A 1 73 ? -12.955 3.601 24.837 1.00 95.38 73 GLN A O 1
ATOM 598 N N . GLU A 1 74 ? -14.701 4.184 23.548 1.00 96.25 74 GLU A N 1
ATOM 599 C CA . GLU A 1 74 ? -15.577 4.556 24.666 1.00 96.25 74 GLU A CA 1
ATOM 600 C C . GLU A 1 74 ? -15.988 3.337 25.502 1.00 96.25 74 GLU A C 1
ATOM 602 O O . GLU A 1 74 ? -15.981 3.405 26.731 1.00 96.25 74 GLU A O 1
ATOM 607 N N . GLU A 1 75 ? -16.299 2.213 24.850 1.00 96.38 75 GLU A N 1
ATOM 608 C CA . GLU A 1 75 ? -16.724 0.979 25.517 1.00 96.38 75 GLU A CA 1
ATOM 609 C C . GLU A 1 75 ? -15.591 0.320 26.318 1.00 96.38 75 GLU A C 1
ATOM 611 O O . GLU A 1 75 ? -15.793 -0.129 27.447 1.00 96.38 75 GLU A O 1
ATOM 616 N N . THR A 1 76 ? -14.396 0.240 25.732 1.00 93.44 76 THR A N 1
ATOM 617 C CA . THR A 1 76 ? -13.286 -0.554 26.287 1.00 93.44 76 THR A CA 1
ATOM 618 C C . THR A 1 76 ? -12.280 0.277 27.080 1.00 93.44 76 THR A C 1
ATOM 620 O O . THR A 1 76 ? -11.578 -0.259 27.937 1.00 93.44 76 THR A O 1
ATOM 623 N N . GLY A 1 77 ? -12.180 1.580 26.802 1.00 91.12 77 GLY A N 1
ATOM 624 C CA . GLY A 1 77 ? -11.116 2.444 27.316 1.00 91.12 77 GLY A CA 1
ATOM 625 C C . GLY A 1 77 ? -9.737 2.203 26.681 1.00 9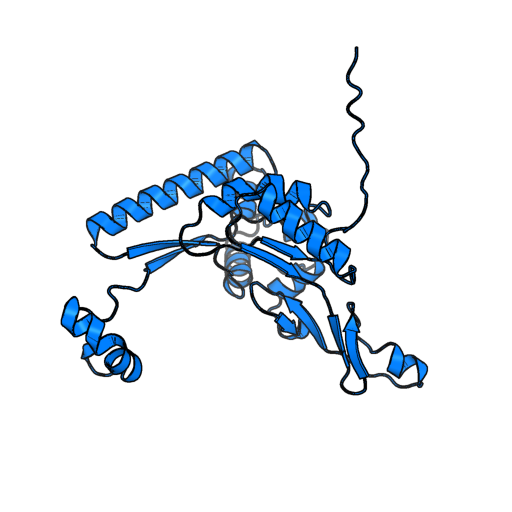1.12 77 GLY A C 1
ATOM 626 O O . GLY A 1 77 ? -8.759 2.834 27.105 1.00 91.12 77 GLY A O 1
ATOM 627 N N . ASP A 1 78 ? -9.639 1.313 25.691 1.00 92.38 78 ASP A N 1
ATOM 628 C CA . ASP A 1 78 ? -8.442 1.096 24.878 1.00 92.38 78 ASP A CA 1
ATOM 629 C C . ASP A 1 78 ? -8.419 2.057 23.687 1.00 92.38 78 ASP A C 1
ATOM 631 O O . ASP A 1 78 ? -9.451 2.558 23.249 1.00 92.38 78 ASP A O 1
ATOM 635 N N . ILE A 1 79 ? -7.229 2.326 23.149 1.00 94.31 79 ILE A N 1
ATOM 636 C CA . ILE A 1 79 ? -7.073 3.165 21.957 1.00 94.31 79 ILE A CA 1
ATOM 637 C C . ILE A 1 79 ? -7.064 2.298 20.697 1.00 94.31 79 ILE A C 1
ATOM 639 O O . ILE A 1 79 ? -6.386 1.272 20.630 1.00 94.31 79 ILE A O 1
ATOM 643 N N . PHE A 1 80 ? -7.796 2.726 19.675 1.00 96.81 80 PHE A N 1
ATOM 644 C CA . PHE A 1 80 ? -7.949 2.024 18.406 1.00 96.81 80 PHE A CA 1
ATOM 645 C C . PHE A 1 80 ? -7.622 2.964 17.248 1.00 96.81 80 PHE A C 1
ATOM 647 O O . PHE A 1 80 ? -7.785 4.180 17.331 1.00 96.81 80 PHE A O 1
ATOM 654 N N . ASN A 1 81 ? -7.152 2.409 16.138 1.00 96.62 81 ASN A N 1
ATOM 655 C CA . ASN A 1 81 ? -6.933 3.182 14.922 1.00 96.62 81 ASN A CA 1
ATOM 656 C C . ASN A 1 81 ? -7.348 2.397 13.677 1.00 96.62 81 ASN A C 1
ATOM 658 O O . ASN A 1 81 ? -7.465 1.171 13.687 1.00 96.62 81 ASN A O 1
ATOM 662 N N . LEU A 1 82 ? -7.594 3.142 12.600 1.00 97.25 82 LEU A N 1
ATOM 663 C CA . LEU A 1 82 ? -7.892 2.585 11.289 1.00 97.25 82 LEU A CA 1
ATOM 664 C C . LEU A 1 82 ? -6.624 2.627 10.446 1.00 97.25 82 LEU A C 1
ATOM 666 O O . LEU A 1 82 ? -6.054 3.705 10.249 1.00 97.25 82 LEU A O 1
ATOM 670 N N . GLU A 1 83 ? -6.203 1.484 9.917 1.00 97.25 83 GLU A N 1
ATOM 671 C CA . GLU A 1 83 ? -4.989 1.377 9.109 1.00 97.25 83 GLU A CA 1
ATOM 672 C C . GLU A 1 83 ? -5.276 0.855 7.700 1.00 97.25 83 GLU A C 1
ATOM 674 O O . GLU A 1 83 ? -6.018 -0.111 7.485 1.00 97.25 83 GLU A O 1
ATOM 679 N N . ALA A 1 84 ? -4.625 1.485 6.724 1.00 96.50 84 ALA A N 1
ATOM 680 C CA . ALA A 1 84 ? -4.492 0.967 5.378 1.00 96.50 84 ALA A CA 1
ATOM 681 C C . ALA A 1 84 ? -3.446 -0.156 5.404 1.00 96.50 84 ALA A C 1
ATOM 683 O O . ALA A 1 84 ? -2.267 0.052 5.115 1.00 96.50 84 ALA A O 1
ATOM 684 N N . THR A 1 85 ? -3.874 -1.348 5.822 1.00 93.44 85 THR A N 1
ATOM 685 C CA . THR A 1 85 ? -2.971 -2.465 6.109 1.00 93.44 85 THR A CA 1
ATOM 686 C C . THR A 1 85 ? -2.078 -2.775 4.904 1.00 93.44 85 THR A C 1
ATOM 688 O O . THR A 1 85 ? -2.591 -2.927 3.794 1.00 93.44 85 THR A O 1
ATOM 691 N N . PRO A 1 86 ? -0.753 -2.934 5.090 1.00 91.81 86 PRO A N 1
ATOM 692 C CA . PRO A 1 86 ? 0.153 -3.292 3.996 1.00 91.81 86 PRO A CA 1
ATOM 693 C C . PRO A 1 86 ? -0.176 -4.650 3.358 1.00 91.81 86 PRO A C 1
ATOM 695 O O . PRO A 1 86 ? 0.080 -4.881 2.182 1.00 91.81 86 PRO A O 1
ATOM 698 N N . ALA A 1 87 ? -0.722 -5.568 4.161 1.00 93.25 87 ALA A N 1
ATOM 699 C CA . ALA A 1 87 ? -1.334 -6.824 3.738 1.00 93.25 87 ALA A CA 1
ATOM 700 C C . ALA A 1 87 ? -0.504 -7.688 2.764 1.00 93.25 87 ALA A C 1
ATOM 702 O O . ALA A 1 87 ? -1.067 -8.393 1.923 1.00 93.25 87 ALA A O 1
ATOM 703 N N . GLU A 1 88 ? 0.827 -7.698 2.906 1.00 91.56 88 GLU A N 1
ATOM 704 C CA . GLU A 1 88 ? 1.735 -8.403 1.989 1.00 91.56 88 GLU A CA 1
ATOM 705 C C . GLU A 1 88 ? 1.329 -9.871 1.787 1.00 91.56 88 GLU A C 1
ATOM 707 O O . GLU A 1 88 ? 1.116 -10.302 0.657 1.00 91.56 88 GLU A O 1
ATOM 712 N N . GLY A 1 89 ? 1.151 -10.622 2.878 1.00 93.81 89 GLY A N 1
ATOM 713 C CA . GLY A 1 89 ? 0.672 -12.006 2.820 1.00 93.81 89 GLY A CA 1
ATOM 714 C C . GLY A 1 89 ? -0.854 -12.140 2.779 1.00 93.81 89 GLY A C 1
ATOM 715 O O . GLY A 1 89 ? -1.373 -13.076 2.171 1.00 93.81 89 GLY A O 1
ATOM 716 N N . ALA A 1 90 ? -1.583 -11.220 3.421 1.00 96.31 90 ALA A N 1
ATOM 717 C CA . ALA A 1 90 ? -3.039 -11.305 3.545 1.00 96.31 90 ALA A CA 1
ATOM 718 C C . ALA A 1 90 ? -3.758 -11.075 2.205 1.00 96.31 90 ALA A C 1
ATOM 720 O O . ALA A 1 90 ? -4.689 -11.817 1.907 1.00 96.31 90 ALA A O 1
ATOM 721 N N . SER A 1 91 ? -3.285 -10.135 1.378 1.00 96.44 91 SER A N 1
ATOM 722 C CA . SER A 1 91 ? -3.829 -9.852 0.035 1.00 96.44 91 SER A CA 1
ATOM 723 C C . SER A 1 91 ? -3.914 -11.098 -0.834 1.00 96.44 91 SER A C 1
ATOM 725 O O . SER A 1 91 ? -4.952 -11.367 -1.431 1.00 96.44 91 SER A O 1
ATOM 727 N N . TYR A 1 92 ? -2.845 -11.888 -0.849 1.00 96.75 92 TYR A N 1
ATOM 728 C CA . TYR A 1 92 ? -2.776 -13.129 -1.602 1.00 96.75 92 TYR A CA 1
ATOM 729 C C . TYR A 1 92 ? -3.543 -14.271 -0.924 1.00 96.75 92 TYR A C 1
ATOM 731 O O . TYR A 1 92 ? -4.322 -14.986 -1.555 1.00 96.75 92 TYR A O 1
ATOM 739 N N . ARG A 1 93 ? -3.330 -14.462 0.386 1.00 97.50 93 ARG A N 1
ATOM 740 C CA . ARG A 1 93 ? -3.921 -15.584 1.126 1.00 97.50 93 ARG A CA 1
ATOM 741 C C . ARG A 1 93 ? -5.446 -15.516 1.143 1.00 97.50 93 ARG A C 1
ATOM 743 O O . ARG A 1 93 ? -6.079 -16.544 0.928 1.00 97.50 93 ARG A O 1
ATOM 750 N N . LEU A 1 94 ? -6.016 -14.346 1.431 1.00 97.75 94 LEU A N 1
ATOM 751 C CA . LEU A 1 94 ? -7.465 -14.176 1.532 1.00 97.75 94 LEU A CA 1
ATOM 752 C C . LEU A 1 94 ? -8.124 -14.334 0.160 1.00 97.75 94 LEU A C 1
ATOM 754 O O . LEU A 1 94 ? -9.007 -15.173 0.030 1.00 97.75 94 LEU A O 1
ATOM 758 N N . ALA A 1 95 ? -7.603 -13.665 -0.875 1.00 96.94 95 ALA A N 1
ATOM 759 C CA . ALA A 1 95 ? -8.120 -13.791 -2.240 1.00 96.94 95 ALA A CA 1
ATOM 760 C C . ALA A 1 95 ? -8.129 -15.247 -2.732 1.00 96.94 95 ALA A C 1
ATOM 762 O O . ALA A 1 95 ? -9.101 -15.704 -3.325 1.00 96.94 95 ALA A O 1
ATOM 763 N N . ARG A 1 96 ? -7.082 -16.025 -2.429 1.00 96.19 96 ARG A N 1
ATOM 764 C CA . ARG A 1 96 ? -7.047 -17.458 -2.755 1.00 96.19 96 ARG A CA 1
ATOM 765 C C . ARG A 1 96 ? -8.093 -18.290 -2.028 1.00 96.19 96 ARG A C 1
ATOM 767 O O . ARG A 1 96 ? -8.665 -19.194 -2.632 1.00 96.19 96 ARG A O 1
ATOM 774 N N . ILE A 1 97 ? -8.273 -18.052 -0.730 1.00 97.69 97 ILE A N 1
ATOM 775 C CA . ILE A 1 97 ? -9.267 -18.777 0.071 1.00 97.69 97 ILE A CA 1
ATOM 776 C C . ILE A 1 97 ? -10.665 -18.460 -0.456 1.00 97.69 97 ILE A C 1
ATOM 778 O O . ILE A 1 97 ? -11.454 -19.378 -0.673 1.00 97.69 97 ILE A O 1
ATOM 782 N N . ASP A 1 98 ? -10.939 -17.185 -0.721 1.00 97.38 98 ASP A N 1
ATOM 783 C CA . ASP A 1 98 ? -12.238 -16.750 -1.212 1.00 97.38 98 ASP A CA 1
ATOM 784 C C . ASP A 1 98 ? -12.496 -17.254 -2.630 1.00 97.38 98 ASP A C 1
ATOM 786 O O . ASP A 1 98 ? -13.578 -17.767 -2.873 1.00 97.38 98 ASP A O 1
ATOM 790 N N . LYS A 1 99 ? -11.505 -17.259 -3.530 1.00 94.56 99 LYS A N 1
ATOM 791 C CA . LYS A 1 99 ? -11.655 -17.843 -4.874 1.00 94.56 99 LYS A CA 1
ATOM 792 C C . LYS A 1 99 ? -11.910 -19.351 -4.844 1.00 94.56 99 LYS A C 1
ATOM 794 O O . LYS A 1 99 ? -12.666 -19.866 -5.660 1.00 94.56 99 LYS A O 1
ATOM 799 N N . ALA A 1 100 ? -11.302 -20.071 -3.899 1.00 95.31 100 ALA A N 1
ATOM 800 C CA . ALA A 1 100 ? -11.564 -21.499 -3.719 1.00 95.31 100 ALA A CA 1
ATOM 801 C C . ALA A 1 100 ? -12.974 -21.768 -3.167 1.00 95.31 100 ALA A C 1
ATOM 803 O O . ALA A 1 100 ? -13.587 -22.777 -3.510 1.00 95.31 100 ALA A O 1
ATOM 804 N N . LYS A 1 101 ? -13.482 -20.881 -2.304 1.00 97.62 101 LYS A N 1
ATOM 805 C CA . LYS A 1 101 ? -14.807 -21.006 -1.684 1.00 97.62 101 LYS A CA 1
ATOM 806 C C . LYS A 1 101 ? -15.938 -20.499 -2.585 1.00 97.62 101 LYS A C 1
ATOM 808 O O . LYS A 1 101 ? -17.016 -21.086 -2.593 1.00 97.62 101 LYS A O 1
ATOM 813 N N . TYR A 1 102 ? -15.681 -19.430 -3.325 1.00 96.62 102 TYR A N 1
ATOM 814 C CA . TYR A 1 102 ? -16.604 -18.713 -4.197 1.00 96.62 102 TYR A CA 1
ATOM 815 C C . TYR A 1 102 ? -15.923 -18.524 -5.563 1.00 96.62 102 TYR A C 1
ATOM 817 O O . TYR A 1 102 ? -15.263 -17.511 -5.796 1.00 96.62 102 TYR A O 1
ATOM 825 N N . PRO A 1 103 ? -16.006 -19.514 -6.469 1.00 93.25 103 PRO A N 1
ATOM 826 C CA . PRO A 1 103 ? -15.285 -19.479 -7.746 1.00 93.25 103 PRO A CA 1
ATOM 827 C C . PRO A 1 103 ? -15.623 -18.280 -8.642 1.00 93.25 103 PRO A C 1
ATOM 829 O O . PRO A 1 103 ? -14.799 -17.865 -9.456 1.00 93.25 103 PRO A O 1
ATOM 832 N N . ASP A 1 104 ? -16.814 -17.713 -8.481 1.00 94.25 104 ASP A N 1
ATOM 833 C CA . ASP A 1 104 ? -17.343 -16.550 -9.190 1.00 94.25 104 ASP A CA 1
ATOM 834 C C . ASP A 1 104 ? -16.963 -15.204 -8.553 1.00 94.25 104 ASP A C 1
ATOM 836 O O . ASP A 1 104 ? -17.241 -14.165 -9.149 1.00 94.25 104 ASP A O 1
ATOM 840 N N . ILE A 1 105 ? -16.290 -15.195 -7.391 1.00 96.44 105 ILE A N 1
ATOM 841 C CA . ILE A 1 105 ? -15.828 -13.946 -6.779 1.00 96.44 105 ILE A CA 1
ATOM 842 C C . ILE A 1 105 ? -14.883 -13.211 -7.733 1.00 96.44 105 ILE A C 1
ATOM 844 O O . ILE A 1 105 ? -13.923 -13.788 -8.274 1.00 96.44 105 ILE A O 1
ATOM 848 N N . LYS A 1 106 ? -15.162 -11.923 -7.922 1.00 95.62 106 LYS A N 1
ATOM 849 C CA . LYS A 1 106 ? -14.370 -11.031 -8.763 1.00 95.62 106 LYS A CA 1
ATOM 850 C C . LYS A 1 106 ? -13.215 -10.457 -7.954 1.00 95.62 106 LYS A C 1
ATOM 852 O O . LYS A 1 106 ? -13.427 -9.891 -6.883 1.00 95.62 106 LYS A O 1
ATOM 857 N N . THR A 1 107 ? -12.002 -10.548 -8.478 1.00 95.69 107 THR A N 1
ATOM 858 C CA . THR A 1 107 ? -10.893 -9.682 -8.057 1.00 95.69 107 THR A CA 1
ATOM 859 C C . THR A 1 107 ? -10.417 -8.921 -9.275 1.00 95.69 107 THR A C 1
ATOM 861 O O . THR A 1 107 ? -10.403 -9.473 -10.375 1.00 95.69 107 THR A O 1
ATOM 864 N N . TYR A 1 108 ? -10.027 -7.660 -9.103 1.00 95.19 108 TYR A N 1
ATOM 865 C CA . TYR A 1 108 ? -9.697 -6.785 -10.229 1.00 95.19 108 TYR A CA 1
ATOM 866 C C . TYR A 1 108 ? -8.692 -7.434 -11.181 1.00 95.19 108 TYR A C 1
ATOM 868 O O . TYR A 1 108 ? -8.875 -7.418 -12.395 1.00 95.19 108 TYR A O 1
ATOM 876 N N . ASN A 1 109 ? -7.647 -8.046 -10.620 1.00 94.75 109 ASN A N 1
ATOM 877 C CA . ASN A 1 109 ? -6.582 -8.631 -11.415 1.00 94.75 109 ASN A CA 1
ATOM 878 C C . ASN A 1 109 ? -7.050 -9.857 -12.218 1.00 94.75 109 ASN A C 1
ATOM 880 O O . ASN A 1 109 ? -6.627 -10.051 -13.352 1.00 94.75 109 ASN A O 1
ATOM 884 N N . GLN A 1 110 ? -7.956 -10.665 -11.666 1.00 93.50 110 GLN A N 1
ATOM 885 C CA . GLN A 1 110 ? -8.518 -11.814 -12.375 1.00 93.50 110 GLN A CA 1
ATOM 886 C C . GLN A 1 110 ? -9.445 -11.363 -13.503 1.00 93.50 110 GLN A C 1
ATOM 888 O O . GLN A 1 110 ? -9.358 -11.894 -14.603 1.00 93.50 110 GLN A O 1
ATOM 893 N N . GLU A 1 111 ? -10.283 -10.356 -13.258 1.00 92.50 111 GLU A N 1
ATOM 894 C CA . GLU A 1 111 ? -11.197 -9.835 -14.279 1.00 92.50 111 GLU A CA 1
ATOM 895 C C . GLU A 1 111 ? -10.438 -9.165 -15.432 1.00 92.50 111 GLU A C 1
ATOM 897 O O . GLU A 1 111 ? -10.806 -9.313 -16.595 1.00 92.50 111 GLU A O 1
ATOM 902 N N . PHE A 1 112 ? -9.366 -8.431 -15.123 1.00 92.06 112 PHE A N 1
ATOM 903 C CA . PHE A 1 112 ? -8.652 -7.634 -16.119 1.00 92.06 112 PHE A CA 1
ATOM 904 C C . PHE A 1 112 ? -7.537 -8.409 -16.841 1.00 92.06 112 PHE A C 1
ATOM 906 O O . PHE A 1 112 ? -7.340 -8.221 -18.042 1.00 92.06 112 PHE A O 1
ATOM 913 N N . TYR A 1 113 ? -6.822 -9.299 -16.142 1.00 90.94 113 TYR A N 1
ATOM 914 C CA . TYR A 1 113 ? -5.670 -10.035 -16.688 1.00 90.94 113 TYR A CA 1
ATOM 915 C C . TYR A 1 113 ? -5.927 -11.539 -16.872 1.00 90.94 113 TYR A C 1
ATOM 917 O O . TYR A 1 113 ? -5.134 -12.222 -17.517 1.00 90.94 113 TYR A O 1
ATOM 925 N N . GLY A 1 114 ? -7.029 -12.080 -16.347 1.00 81.12 114 GLY A N 1
ATOM 926 C CA . GLY A 1 114 ? -7.313 -13.520 -16.324 1.00 81.12 114 GLY A CA 1
ATOM 927 C C . GLY A 1 114 ? -7.838 -14.133 -17.627 1.00 81.12 114 GLY A C 1
ATOM 928 O O . GLY A 1 114 ? -8.232 -15.295 -17.602 1.00 81.12 114 GLY A O 1
ATOM 929 N N . ASN A 1 115 ? -7.844 -13.408 -18.756 1.00 64.00 115 ASN A N 1
ATOM 930 C CA . ASN A 1 115 ? -8.365 -13.844 -20.066 1.00 64.00 115 ASN A CA 1
ATOM 931 C C . ASN A 1 115 ? -7.621 -15.070 -20.661 1.00 64.00 115 ASN A C 1
ATOM 933 O O . ASN A 1 115 ? -6.901 -14.965 -21.652 1.00 64.00 115 ASN A O 1
ATOM 937 N N . GLY A 1 116 ? -7.820 -16.255 -20.074 1.00 56.12 116 GLY A N 1
ATOM 938 C CA . GLY A 1 116 ? -7.298 -17.549 -20.534 1.00 56.12 116 GLY A CA 1
ATOM 939 C C . GLY A 1 116 ? -6.009 -18.030 -19.856 1.00 56.12 116 GLY A C 1
ATOM 940 O O . GLY A 1 116 ? -5.506 -19.093 -20.214 1.00 56.12 116 GLY A O 1
ATOM 941 N N . GLY A 1 117 ? -5.477 -17.284 -18.882 1.00 63.22 117 GLY A N 1
ATOM 942 C CA . GLY A 1 117 ? -4.259 -17.628 -18.140 1.00 63.22 117 GLY A CA 1
ATOM 943 C C . GLY A 1 117 ? -4.520 -17.967 -16.671 1.00 63.22 117 GLY A C 1
ATOM 944 O O . GLY A 1 117 ? -5.489 -17.506 -16.075 1.00 63.22 117 GLY A O 1
ATOM 945 N N . ASN A 1 118 ? -3.625 -18.749 -16.063 1.00 81.38 118 ASN A N 1
ATOM 946 C CA . ASN A 1 118 ? -3.641 -19.000 -14.620 1.00 81.38 118 ASN A CA 1
ATOM 947 C C . ASN A 1 118 ? -2.947 -17.841 -13.885 1.00 81.38 118 ASN A C 1
ATOM 949 O O . ASN A 1 118 ? -1.769 -17.933 -13.541 1.00 81.38 118 ASN A O 1
ATOM 953 N N . VAL A 1 119 ? -3.661 -16.729 -13.717 1.00 90.88 119 VAL A N 1
ATOM 954 C CA . VAL A 1 119 ? -3.189 -15.548 -12.978 1.00 90.88 119 VAL A CA 1
ATOM 955 C C . VAL A 1 119 ? -3.363 -15.809 -11.482 1.00 90.88 119 VAL A C 1
ATOM 957 O O . VAL A 1 119 ? -4.402 -16.308 -11.053 1.00 90.88 119 VAL A O 1
ATOM 960 N N . GLU A 1 120 ? -2.376 -15.470 -10.655 1.00 94.38 120 GLU A N 1
ATOM 961 C CA . GLU A 1 120 ? -2.513 -15.623 -9.200 1.00 94.38 120 GLU A CA 1
ATOM 962 C C . GLU A 1 120 ? -3.449 -14.529 -8.638 1.00 94.38 120 GLU A C 1
ATOM 964 O O . GLU A 1 120 ? -3.221 -13.341 -8.880 1.00 94.38 120 GLU A O 1
ATOM 969 N N . PRO A 1 121 ? -4.515 -14.868 -7.888 1.00 95.38 121 PRO A N 1
ATOM 970 C CA . PRO A 1 121 ? -5.456 -13.867 -7.393 1.00 95.38 121 PRO A CA 1
ATOM 971 C C . PRO A 1 121 ? -4.863 -13.098 -6.211 1.00 95.38 121 PRO A C 1
ATOM 973 O O . PRO A 1 121 ? -4.251 -13.691 -5.320 1.00 95.38 121 PRO A O 1
ATOM 976 N N . TYR A 1 122 ? -5.095 -11.791 -6.150 1.00 97.06 122 TYR A N 1
ATOM 977 C CA . TYR A 1 122 ? -4.756 -10.971 -4.989 1.00 97.06 122 TYR A CA 1
ATOM 978 C C . TYR A 1 122 ? -5.781 -9.852 -4.811 1.00 97.06 122 TYR A C 1
ATOM 980 O O . TYR A 1 122 ? -6.370 -9.376 -5.779 1.00 97.06 122 TYR A O 1
ATOM 988 N N . TYR A 1 123 ? -5.982 -9.414 -3.568 1.00 97.94 123 TYR A N 1
ATOM 989 C CA . TYR A 1 123 ? -6.778 -8.220 -3.296 1.00 97.94 123 TYR A CA 1
ATOM 990 C C . TYR A 1 123 ? -5.977 -6.937 -3.488 1.00 97.94 123 TYR A C 1
ATOM 992 O O . TYR A 1 123 ? -4.811 -6.846 -3.088 1.00 97.94 123 TYR A O 1
ATOM 1000 N N . THR A 1 124 ? -6.644 -5.925 -4.038 1.00 97.00 124 THR A N 1
ATOM 1001 C CA . THR A 1 124 ? -6.159 -4.546 -4.084 1.00 97.00 124 THR A CA 1
ATOM 1002 C C . THR A 1 124 ? -5.899 -4.071 -2.658 1.00 97.00 124 THR A C 1
ATOM 1004 O O . THR A 1 124 ? -6.685 -4.330 -1.742 1.00 97.00 124 THR A O 1
ATOM 1007 N N . ASN A 1 125 ? -4.766 -3.409 -2.429 1.00 95.94 125 ASN A N 1
ATOM 1008 C CA . ASN A 1 125 ? -4.370 -3.061 -1.071 1.00 95.94 125 ASN A CA 1
ATOM 1009 C C . ASN A 1 125 ? -5.349 -2.044 -0.461 1.00 95.94 125 ASN A C 1
ATOM 1011 O O . ASN A 1 125 ? -5.650 -1.046 -1.103 1.00 95.94 125 ASN A O 1
ATOM 1015 N N . SER A 1 126 ? -5.814 -2.275 0.773 1.00 96.75 126 SER A N 1
ATOM 1016 C CA . SER A 1 126 ? -6.662 -1.328 1.525 1.00 96.75 126 SER A CA 1
ATOM 1017 C C . SER A 1 126 ? -7.782 -0.674 0.689 1.00 96.75 126 SER A C 1
ATOM 1019 O O . SER A 1 126 ? -8.679 -1.380 0.223 1.00 96.75 126 SER A O 1
ATOM 1021 N N . THR A 1 127 ? -7.746 0.649 0.510 1.00 97.50 127 THR A N 1
ATOM 1022 C CA . THR A 1 127 ? -8.645 1.444 -0.353 1.00 97.50 127 THR A CA 1
ATOM 1023 C C . THR A 1 127 ? -7.889 2.097 -1.512 1.00 97.50 127 THR A C 1
ATOM 1025 O O . THR A 1 127 ? -8.294 3.133 -2.041 1.00 97.50 127 THR A O 1
ATOM 1028 N N . GLN A 1 128 ? -6.770 1.489 -1.899 1.00 96.88 128 GLN A N 1
ATOM 1029 C CA . GLN A 1 128 ? -5.960 1.940 -3.020 1.00 96.88 128 GLN A CA 1
ATOM 1030 C C . GLN A 1 128 ? -6.690 1.725 -4.344 1.00 96.88 128 GLN A C 1
ATOM 1032 O O . GLN A 1 128 ? -7.572 0.869 -4.468 1.00 96.88 128 GLN A O 1
ATOM 1037 N N . LEU A 1 129 ? -6.267 2.478 -5.356 1.00 97.62 129 LEU A N 1
ATOM 1038 C CA . LEU A 1 129 ? -6.584 2.150 -6.739 1.00 97.62 129 LEU A CA 1
ATOM 1039 C C . LEU A 1 129 ? -5.961 0.796 -7.114 1.00 97.62 129 LEU A C 1
ATOM 1041 O O . LEU A 1 129 ? -4.894 0.439 -6.597 1.00 97.62 129 LEU A O 1
ATOM 1045 N N . PRO A 1 130 ? -6.571 0.053 -8.049 1.00 96.94 130 PRO A N 1
ATOM 1046 C CA . PRO A 1 130 ? -5.907 -1.083 -8.665 1.00 96.94 130 PRO A CA 1
ATOM 1047 C C . PRO A 1 130 ? -4.576 -0.678 -9.305 1.00 96.94 130 PRO A C 1
ATOM 1049 O O . PRO A 1 130 ? -4.481 0.352 -9.971 1.00 96.94 130 PRO A O 1
ATOM 1052 N N . VAL A 1 131 ? -3.551 -1.514 -9.146 1.00 94.56 131 VAL A N 1
ATOM 1053 C CA . VAL A 1 131 ? -2.159 -1.204 -9.536 1.00 94.56 131 VAL A CA 1
ATOM 1054 C C . VAL A 1 131 ? -1.960 -0.947 -11.034 1.00 94.56 131 VAL A C 1
ATOM 1056 O O . VAL A 1 131 ? -0.977 -0.326 -11.421 1.00 94.56 131 VAL A O 1
ATOM 1059 N N . GLY A 1 132 ? -2.884 -1.407 -11.879 1.00 94.31 132 GLY A N 1
ATOM 1060 C CA . GLY A 1 132 ? -2.869 -1.195 -13.328 1.00 94.31 132 GLY A CA 1
ATOM 1061 C C . GLY A 1 132 ? -3.830 -0.116 -13.833 1.00 94.31 132 GLY A C 1
ATOM 1062 O O . GLY A 1 132 ? -4.038 -0.016 -15.046 1.00 94.31 132 GLY A O 1
ATOM 1063 N N . TYR A 1 133 ? -4.444 0.664 -12.937 1.00 95.75 133 TYR A N 1
ATOM 1064 C CA . TYR A 1 133 ? -5.530 1.583 -13.281 1.00 95.75 133 TYR A CA 1
ATOM 1065 C C . TYR A 1 133 ? -5.075 2.748 -14.179 1.00 95.75 133 TYR A C 1
ATOM 1067 O O . TYR A 1 133 ? -5.564 2.873 -15.301 1.00 95.75 133 TYR A O 1
ATOM 1075 N N . THR A 1 134 ? -4.111 3.562 -13.734 1.00 94.94 134 THR A N 1
ATOM 1076 C CA . THR A 1 134 ? -3.650 4.768 -14.452 1.00 94.94 134 THR A CA 1
ATOM 1077 C C . THR A 1 134 ? -2.130 4.925 -14.396 1.00 94.94 134 THR A C 1
ATOM 1079 O O . THR A 1 134 ? -1.496 4.441 -13.459 1.00 94.94 134 THR A O 1
ATOM 1082 N N . THR A 1 135 ? -1.552 5.597 -15.397 1.00 94.12 135 THR A N 1
ATOM 1083 C CA . THR A 1 135 ? -0.154 6.075 -15.398 1.00 94.12 135 THR A CA 1
ATOM 1084 C C . THR A 1 135 ? -0.055 7.573 -15.086 1.00 94.12 135 THR A C 1
ATOM 1086 O O . THR A 1 135 ? 1.053 8.102 -14.989 1.00 94.12 135 THR A O 1
ATOM 1089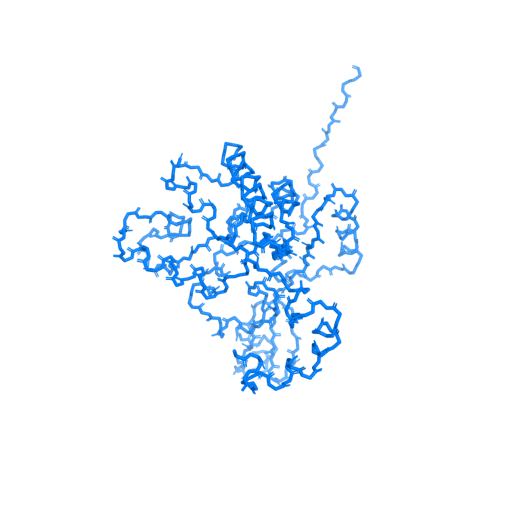 N N . ASP A 1 136 ? -1.183 8.264 -14.871 1.00 94.06 136 ASP A N 1
ATOM 1090 C CA . ASP A 1 136 ? -1.207 9.664 -14.441 1.00 94.06 136 ASP A CA 1
ATOM 1091 C C . ASP A 1 136 ? -1.178 9.757 -12.909 1.00 94.06 136 ASP A C 1
ATOM 1093 O O . ASP A 1 136 ? -2.134 9.413 -12.207 1.00 94.06 136 ASP A O 1
ATOM 1097 N N . VAL A 1 137 ? -0.061 10.257 -12.380 1.00 93.31 137 VAL A N 1
ATOM 1098 C CA . VAL A 1 137 ? 0.128 10.439 -10.937 1.00 93.31 137 VAL A CA 1
ATOM 1099 C C . VAL A 1 137 ? -0.878 11.419 -10.332 1.00 93.31 137 VAL A C 1
ATOM 1101 O O . VAL A 1 137 ? -1.292 11.226 -9.192 1.00 93.31 137 VAL A O 1
ATOM 1104 N N . PHE A 1 138 ? -1.295 12.458 -11.062 1.00 94.25 138 PHE A N 1
ATOM 1105 C CA . PHE A 1 138 ? -2.232 13.454 -10.540 1.00 94.25 138 PHE A CA 1
ATOM 1106 C C . PHE A 1 138 ? -3.657 12.918 -10.524 1.00 94.25 138 PHE A C 1
ATOM 1108 O O . PHE A 1 138 ? -4.361 13.151 -9.550 1.00 94.25 138 PHE A O 1
ATOM 1115 N N . GLU A 1 139 ? -4.050 12.120 -11.521 1.00 96.44 139 GLU A N 1
ATOM 1116 C CA . GLU A 1 139 ? -5.323 11.392 -11.465 1.00 96.44 139 GLU A CA 1
ATOM 1117 C C . GLU A 1 139 ? -5.363 10.459 -10.247 1.00 96.44 139 GLU A C 1
ATOM 1119 O O . GLU A 1 139 ? -6.336 10.455 -9.489 1.00 96.44 139 GLU A O 1
ATOM 1124 N N . ALA A 1 140 ? -4.286 9.700 -10.016 1.00 96.88 140 ALA A N 1
ATOM 1125 C CA . ALA A 1 140 ? -4.200 8.817 -8.859 1.00 96.88 140 ALA A CA 1
ATOM 1126 C C . ALA A 1 140 ? -4.286 9.591 -7.534 1.00 96.88 140 ALA A C 1
ATOM 1128 O O . ALA A 1 140 ? -5.016 9.179 -6.633 1.00 96.88 140 ALA A O 1
ATOM 1129 N N . LEU A 1 141 ? -3.579 10.721 -7.420 1.00 96.69 141 LEU A N 1
ATOM 1130 C CA . LEU A 1 141 ? -3.626 11.594 -6.245 1.00 96.69 141 LEU A CA 1
ATOM 1131 C C . LEU A 1 141 ? -5.031 12.174 -6.022 1.00 96.69 141 LEU A C 1
ATOM 1133 O O . LEU A 1 141 ? -5.551 12.069 -4.912 1.00 96.69 141 LEU A O 1
ATOM 1137 N N . ASP A 1 142 ? -5.672 12.709 -7.064 1.00 97.25 142 ASP A N 1
ATOM 1138 C CA . ASP A 1 142 ? -7.019 13.294 -7.002 1.00 97.25 142 ASP A CA 1
ATOM 1139 C C . ASP A 1 142 ? -8.066 12.269 -6.529 1.00 97.25 142 ASP A C 1
ATOM 1141 O O . ASP A 1 142 ? -8.959 12.581 -5.735 1.00 97.25 142 ASP A O 1
ATOM 1145 N N . LEU A 1 143 ? -7.950 11.017 -6.984 1.00 97.81 143 LEU A N 1
ATOM 1146 C CA . LEU A 1 143 ? -8.855 9.935 -6.592 1.00 97.81 143 LEU A CA 1
ATOM 1147 C C . LEU A 1 143 ? -8.586 9.400 -5.180 1.00 97.81 143 LEU A C 1
ATOM 1149 O O . LEU A 1 143 ? -9.501 8.856 -4.559 1.00 97.81 143 LEU A O 1
ATOM 1153 N N . GLN A 1 144 ? -7.360 9.520 -4.670 1.00 97.81 144 GLN A N 1
ATOM 1154 C CA . GLN A 1 144 ? -6.941 8.869 -3.427 1.00 97.81 144 GLN A CA 1
ATOM 1155 C C . GLN A 1 144 ? -6.869 9.808 -2.220 1.00 97.81 144 GLN A C 1
ATOM 1157 O O . GLN A 1 144 ? -7.069 9.338 -1.102 1.00 97.81 144 GLN A O 1
ATOM 1162 N N . ASP A 1 145 ? -6.644 11.111 -2.402 1.00 97.56 145 ASP A N 1
ATOM 1163 C CA . ASP A 1 145 ? -6.371 12.046 -1.298 1.00 97.56 145 ASP A CA 1
ATOM 1164 C C . ASP A 1 145 ? -7.432 12.010 -0.180 1.00 97.56 145 ASP A C 1
ATOM 1166 O O . ASP A 1 145 ? -7.127 11.821 1.003 1.00 97.56 145 ASP A O 1
ATOM 1170 N N . SER A 1 146 ? -8.713 12.077 -0.550 1.00 97.38 146 SER A N 1
ATOM 1171 C CA . SER A 1 146 ? -9.822 12.051 0.415 1.00 97.38 146 SER A CA 1
ATOM 1172 C C . SER A 1 146 ? -10.018 10.695 1.104 1.00 97.38 146 SER A C 1
ATOM 1174 O O . SER A 1 146 ? -10.550 10.642 2.212 1.00 97.38 146 SER A O 1
ATOM 1176 N N . LEU A 1 147 ? -9.604 9.594 0.472 1.00 97.81 147 LEU A N 1
ATOM 1177 C CA . LEU A 1 147 ? -9.658 8.257 1.066 1.00 97.81 147 LEU A CA 1
ATOM 1178 C C . LEU A 1 147 ? -8.520 8.086 2.071 1.00 97.81 147 LEU A C 1
ATOM 1180 O O . LEU A 1 147 ? -8.742 7.630 3.192 1.00 97.81 147 LEU A O 1
ATOM 1184 N N . GLN A 1 148 ? -7.309 8.502 1.694 1.00 97.12 148 GLN A N 1
ATOM 1185 C CA . GLN A 1 148 ? -6.120 8.307 2.516 1.00 97.12 148 GLN A CA 1
ATOM 1186 C C . GLN A 1 148 ? -6.145 9.150 3.797 1.00 97.12 148 GLN A C 1
ATOM 1188 O O . GLN A 1 148 ? -5.740 8.679 4.857 1.00 97.12 148 GLN A O 1
ATOM 1193 N N . THR A 1 149 ? -6.726 10.347 3.751 1.00 96.75 149 THR A N 1
ATOM 1194 C CA . THR A 1 149 ? -6.908 11.209 4.936 1.00 96.75 149 THR A CA 1
ATOM 1195 C C . THR A 1 149 ? -7.897 10.671 5.977 1.00 96.75 149 THR A C 1
ATOM 1197 O O . THR A 1 149 ? -7.934 11.177 7.099 1.00 96.75 149 THR A O 1
ATOM 1200 N N . LYS A 1 150 ? -8.693 9.642 5.657 1.00 97.00 150 LYS A N 1
ATOM 1201 C CA . LYS A 1 150 ? -9.626 9.017 6.614 1.00 97.00 150 LYS A CA 1
ATOM 1202 C C . LYS A 1 150 ? -8.962 7.958 7.498 1.00 97.00 150 LYS A C 1
ATOM 1204 O O . LYS A 1 150 ? -9.553 7.557 8.498 1.00 97.00 150 LYS A O 1
ATOM 1209 N N . TYR A 1 151 ? -7.750 7.512 7.178 1.00 97.25 151 TYR A N 1
ATOM 1210 C CA . TYR A 1 151 ? -7.001 6.614 8.055 1.00 97.25 151 TYR A CA 1
ATOM 1211 C C . TYR A 1 151 ? -6.384 7.380 9.226 1.00 97.25 151 TYR A C 1
ATOM 1213 O O . TYR A 1 151 ? -5.792 8.440 9.045 1.00 97.25 151 TYR A O 1
ATOM 1221 N N . THR A 1 152 ? -6.509 6.829 10.434 1.00 94.75 152 THR A N 1
ATOM 1222 C CA . THR A 1 152 ? -5.991 7.441 11.671 1.00 94.75 152 THR A CA 1
ATOM 1223 C C . THR A 1 152 ? -4.726 6.766 12.193 1.00 94.75 152 THR A C 1
ATOM 1225 O O . THR A 1 152 ? -4.042 7.330 13.041 1.00 94.75 152 THR A O 1
ATOM 1228 N N . GLY A 1 153 ? -4.417 5.559 11.713 1.00 91.19 153 GLY A N 1
ATOM 1229 C CA . GLY A 1 153 ? -3.212 4.823 12.072 1.00 91.19 153 GLY A CA 1
ATOM 1230 C C . GLY A 1 153 ? -2.081 5.058 11.088 1.00 91.19 153 GLY A C 1
ATOM 1231 O O . GLY A 1 153 ? -1.123 5.768 11.379 1.00 91.19 153 GLY A O 1
ATOM 1232 N N . GLY A 1 154 ? -2.205 4.451 9.912 1.00 91.38 154 GLY A N 1
ATOM 1233 C CA . GLY A 1 154 ? -1.187 4.515 8.876 1.00 91.38 154 GLY A CA 1
ATOM 1234 C C . GLY A 1 154 ? -1.788 4.340 7.494 1.00 91.38 154 GLY A C 1
ATOM 1235 O O . GLY A 1 154 ? -2.693 3.532 7.288 1.00 91.38 154 GLY A O 1
ATOM 1236 N N . THR A 1 155 ? -1.268 5.110 6.547 1.00 95.44 155 THR A N 1
ATOM 1237 C CA . THR A 1 155 ? -1.494 4.909 5.121 1.00 95.44 155 THR A CA 1
ATOM 1238 C C . THR A 1 155 ? -0.274 5.347 4.328 1.00 95.44 155 THR A C 1
ATOM 1240 O O . THR A 1 155 ? 0.574 6.067 4.848 1.00 95.44 155 THR A O 1
ATOM 1243 N N . VAL A 1 156 ? -0.169 4.895 3.083 1.00 95.38 156 VAL A N 1
ATOM 1244 C CA . VAL A 1 156 ? 0.849 5.318 2.133 1.00 95.38 156 VAL A CA 1
ATOM 1245 C C . VAL A 1 156 ? 0.289 5.266 0.717 1.00 95.38 156 VAL A C 1
ATOM 1247 O O . VAL A 1 156 ? -0.348 4.287 0.335 1.00 95.38 156 VAL A O 1
ATOM 1250 N N . LEU A 1 157 ? 0.559 6.298 -0.082 1.00 95.50 157 LEU A N 1
ATOM 1251 C CA . LEU A 1 157 ? 0.407 6.233 -1.535 1.00 95.50 157 LEU A CA 1
ATOM 1252 C C . LEU A 1 157 ? 1.778 6.042 -2.192 1.00 95.50 157 LEU A C 1
ATOM 1254 O O . LEU A 1 157 ? 2.706 6.831 -1.985 1.00 95.50 157 LEU A O 1
ATOM 1258 N N . HIS A 1 158 ? 1.924 4.998 -3.002 1.00 94.31 158 HIS A N 1
ATOM 1259 C CA . HIS A 1 158 ? 3.169 4.735 -3.715 1.00 94.31 158 HIS A CA 1
ATOM 1260 C C . HIS A 1 158 ? 3.141 5.314 -5.123 1.00 94.31 158 HIS A C 1
ATOM 1262 O O . HIS A 1 158 ? 2.386 4.856 -5.971 1.00 94.31 158 HIS A O 1
ATOM 1268 N N . ILE A 1 159 ? 4.030 6.271 -5.384 1.00 94.31 159 ILE A N 1
ATOM 1269 C CA . ILE A 1 159 ? 4.340 6.768 -6.721 1.00 94.31 159 ILE A CA 1
ATOM 1270 C C . ILE A 1 159 ? 5.436 5.873 -7.304 1.00 94.31 159 ILE A C 1
ATOM 1272 O O . ILE A 1 159 ? 6.623 6.087 -7.048 1.00 94.31 159 ILE A O 1
ATOM 1276 N N . PHE A 1 160 ? 5.042 4.815 -8.015 1.00 92.69 160 PHE A N 1
ATOM 1277 C CA . PHE A 1 160 ? 5.973 3.892 -8.666 1.00 92.69 160 PHE A CA 1
ATOM 1278 C C . PHE A 1 160 ? 6.482 4.477 -9.982 1.00 92.69 160 PHE A C 1
ATOM 1280 O O . PHE A 1 160 ? 5.690 4.719 -10.882 1.00 92.69 160 PHE A O 1
ATOM 1287 N N . LEU A 1 161 ? 7.793 4.672 -10.097 1.00 88.75 161 LEU A N 1
ATOM 1288 C CA . LEU A 1 161 ? 8.443 5.267 -11.270 1.00 88.75 161 LEU A CA 1
ATOM 1289 C C . LEU A 1 161 ? 8.907 4.236 -12.309 1.00 88.75 161 LEU A C 1
ATOM 1291 O O . LEU A 1 161 ? 9.318 4.599 -13.403 1.00 88.75 161 LEU A O 1
ATOM 1295 N N . GLY A 1 162 ? 8.901 2.947 -11.962 1.00 84.62 162 GLY A N 1
ATOM 1296 C CA . GLY A 1 162 ? 9.482 1.917 -12.822 1.00 84.62 162 GLY A CA 1
ATOM 1297 C C . GLY A 1 162 ? 10.976 2.137 -13.022 1.00 84.62 162 GLY A C 1
ATOM 1298 O O . GLY A 1 162 ? 11.702 2.364 -12.054 1.00 84.62 162 GLY A O 1
ATOM 1299 N N . GLU A 1 163 ? 11.422 2.071 -14.273 1.00 78.12 163 GLU A N 1
ATOM 1300 C CA . GLU A 1 163 ? 12.826 2.280 -14.650 1.00 78.12 163 GLU A CA 1
ATOM 1301 C C . GLU A 1 163 ? 13.216 3.757 -14.759 1.00 78.12 163 GLU A C 1
ATOM 1303 O O . GLU A 1 163 ? 14.381 4.080 -15.004 1.00 78.12 163 GLU A O 1
ATOM 1308 N N . GLU A 1 164 ? 12.258 4.671 -14.587 1.00 78.56 164 GLU A N 1
ATOM 1309 C CA . GLU A 1 164 ? 12.547 6.089 -14.688 1.00 78.56 164 GLU A CA 1
ATOM 1310 C C . GLU A 1 164 ? 13.511 6.532 -13.584 1.00 78.56 164 GLU A C 1
ATOM 1312 O O . GLU A 1 164 ? 13.312 6.296 -12.389 1.00 78.56 164 GLU A O 1
ATOM 1317 N N . ASN A 1 165 ? 14.554 7.246 -14.001 1.00 80.00 165 ASN A N 1
ATOM 1318 C CA . ASN A 1 165 ? 15.542 7.840 -13.114 1.00 80.00 165 ASN A CA 1
ATOM 1319 C C . ASN A 1 165 ? 15.443 9.374 -13.194 1.00 80.00 165 ASN A C 1
ATOM 1321 O O . ASN A 1 165 ? 16.251 10.012 -13.880 1.00 80.00 165 ASN A O 1
ATOM 1325 N N . PRO A 1 166 ? 14.410 9.984 -12.578 1.00 82.75 166 PRO A N 1
ATOM 1326 C CA . PRO A 1 166 ? 14.172 11.415 -12.693 1.00 82.75 166 PRO A CA 1
ATOM 1327 C C . PRO A 1 166 ? 15.323 12.221 -12.091 1.00 82.75 166 PRO A C 1
ATOM 1329 O O . PRO A 1 166 ? 15.943 11.838 -11.095 1.00 82.75 166 PRO A O 1
ATOM 1332 N N . SER A 1 167 ? 15.577 13.398 -12.665 1.00 87.50 167 SER A N 1
ATOM 1333 C CA . SER A 1 167 ? 16.550 14.328 -12.096 1.00 87.50 167 SER A CA 1
ATOM 1334 C C . SER A 1 167 ? 16.140 14.752 -10.682 1.00 87.50 167 SER A C 1
ATOM 1336 O O . SER A 1 167 ? 14.957 14.845 -10.347 1.00 87.50 167 SER A O 1
ATOM 1338 N N . SER A 1 168 ? 17.120 15.121 -9.857 1.00 90.44 168 SER A N 1
ATOM 1339 C CA . SER A 1 168 ? 16.865 15.654 -8.511 1.00 90.44 168 SER A CA 1
ATOM 1340 C C . SER A 1 168 ? 15.933 16.875 -8.522 1.00 90.44 168 SER A C 1
ATOM 1342 O O . SER A 1 168 ? 15.120 17.045 -7.612 1.00 90.44 168 SER A O 1
ATOM 1344 N N . SER A 1 169 ? 16.002 17.704 -9.568 1.00 91.12 169 SER A N 1
ATOM 1345 C CA . SER A 1 169 ? 15.104 18.843 -9.766 1.00 91.12 169 SER A CA 1
ATOM 1346 C C . SER A 1 169 ? 13.664 18.420 -10.065 1.00 91.12 169 SER A C 1
ATOM 1348 O O . SER A 1 169 ? 12.746 18.992 -9.480 1.00 91.12 169 SER A O 1
ATOM 1350 N N . ALA A 1 170 ? 13.453 17.411 -10.918 1.00 89.38 170 ALA A N 1
ATOM 1351 C CA . ALA A 1 170 ? 12.126 16.882 -11.223 1.00 89.38 170 ALA A CA 1
ATOM 1352 C C . ALA A 1 170 ? 11.491 16.239 -9.983 1.00 89.38 170 ALA A C 1
ATOM 1354 O O . ALA A 1 170 ? 10.365 16.582 -9.620 1.00 89.38 170 ALA A O 1
ATOM 1355 N N . THR A 1 171 ? 12.250 15.405 -9.268 1.00 91.62 171 THR A N 1
ATOM 1356 C CA . THR A 1 171 ? 11.823 14.785 -8.006 1.00 91.62 171 THR A CA 1
ATOM 1357 C C . THR A 1 171 ? 11.444 15.839 -6.968 1.00 91.62 171 THR A C 1
ATOM 1359 O O . THR A 1 171 ? 10.369 15.765 -6.377 1.00 91.62 171 THR A O 1
ATOM 1362 N N . LYS A 1 172 ? 12.274 16.877 -6.786 1.00 94.00 172 LYS A N 1
ATOM 1363 C CA . LYS A 1 172 ? 11.977 17.989 -5.871 1.00 94.00 172 LYS A CA 1
ATOM 1364 C C . LYS A 1 172 ? 10.681 18.711 -6.244 1.00 94.00 172 LYS A C 1
ATOM 1366 O O . LYS A 1 172 ? 9.886 19.021 -5.359 1.00 94.00 172 LYS A O 1
ATOM 1371 N N . SER A 1 173 ? 10.469 18.988 -7.529 1.00 93.56 173 SER A N 1
ATOM 1372 C CA . SER A 1 173 ? 9.247 19.639 -8.005 1.00 93.56 173 SER A CA 1
ATOM 1373 C C . SER A 1 173 ? 8.007 18.778 -7.783 1.00 93.56 173 SER A C 1
ATOM 1375 O O . SER A 1 173 ? 6.982 19.318 -7.374 1.00 93.56 173 SER A O 1
ATOM 1377 N N . LEU A 1 174 ? 8.096 17.460 -7.993 1.00 92.06 174 LEU A N 1
ATOM 1378 C CA . LEU A 1 174 ? 6.991 16.545 -7.706 1.00 92.06 174 LEU A CA 1
ATOM 1379 C C . LEU A 1 174 ? 6.658 16.538 -6.212 1.00 92.06 174 LEU A C 1
ATOM 1381 O O . LEU A 1 174 ? 5.514 16.800 -5.863 1.00 92.06 174 LEU A O 1
ATOM 1385 N N . VAL A 1 175 ? 7.649 16.314 -5.340 1.00 95.12 175 VAL A N 1
ATOM 1386 C CA . VAL A 1 175 ? 7.465 16.333 -3.874 1.00 95.12 175 VAL A CA 1
ATOM 1387 C C . VAL A 1 175 ? 6.795 17.633 -3.438 1.00 95.12 175 VAL A C 1
ATOM 1389 O O . VAL A 1 175 ? 5.784 17.614 -2.743 1.00 95.12 175 VAL A O 1
ATOM 1392 N N . ARG A 1 176 ? 7.310 18.776 -3.907 1.00 95.88 176 ARG A N 1
ATOM 1393 C CA . ARG A 1 176 ? 6.733 20.084 -3.595 1.00 95.88 176 ARG A CA 1
ATOM 1394 C C . ARG A 1 176 ? 5.279 20.185 -4.055 1.00 95.88 176 ARG A C 1
ATOM 1396 O O . ARG A 1 176 ? 4.432 20.593 -3.272 1.00 95.88 176 ARG A O 1
ATOM 1403 N N . LYS A 1 177 ? 4.982 19.789 -5.295 1.00 95.25 177 LYS A N 1
ATOM 1404 C CA . LYS A 1 177 ? 3.626 19.857 -5.845 1.00 95.25 177 LYS A CA 1
ATOM 1405 C C . LYS A 1 177 ? 2.661 18.947 -5.084 1.00 95.25 177 LYS A C 1
ATOM 1407 O O . LYS A 1 177 ? 1.545 19.377 -4.821 1.00 95.25 177 LYS A O 1
ATOM 1412 N N . VAL A 1 178 ? 3.074 17.738 -4.704 1.00 95.75 178 VAL A N 1
ATOM 1413 C CA . VAL A 1 178 ? 2.230 16.843 -3.899 1.00 95.75 178 VAL A CA 1
ATOM 1414 C C . VAL A 1 178 ? 1.955 17.469 -2.530 1.00 95.75 178 VAL A C 1
ATOM 1416 O O . VAL A 1 178 ? 0.798 17.631 -2.161 1.00 95.75 178 VAL A O 1
ATOM 1419 N N . SER A 1 179 ? 2.998 17.914 -1.823 1.00 96.31 179 SER A N 1
ATOM 1420 C CA . SER A 1 179 ? 2.858 18.510 -0.488 1.00 96.31 179 SER A CA 1
ATOM 1421 C C . SER A 1 179 ? 2.098 19.841 -0.453 1.00 96.31 179 SER A C 1
ATOM 1423 O O . SER A 1 179 ? 1.525 20.172 0.576 1.00 96.31 179 SER A O 1
ATOM 1425 N N . GLU A 1 180 ? 2.127 20.639 -1.526 1.00 97.25 180 GLU A N 1
ATOM 1426 C CA . GLU A 1 180 ? 1.422 21.930 -1.582 1.00 97.25 180 GLU A CA 1
ATOM 1427 C C . GLU A 1 180 ? -0.052 21.797 -1.998 1.00 97.25 180 GLU A C 1
ATOM 1429 O O . GLU A 1 180 ? -0.829 22.704 -1.712 1.00 97.25 180 GLU A O 1
ATOM 1434 N N . ASN A 1 181 ? -0.443 20.713 -2.683 1.00 97.31 181 ASN A N 1
ATOM 1435 C CA . ASN A 1 181 ? -1.780 20.594 -3.287 1.00 97.31 181 ASN A CA 1
ATOM 1436 C C . ASN A 1 181 ? -2.642 19.466 -2.707 1.00 97.31 181 ASN A C 1
ATOM 1438 O O . ASN A 1 181 ? -3.842 19.458 -2.967 1.00 97.31 181 ASN A O 1
ATOM 1442 N N . TYR A 1 182 ? -2.067 18.540 -1.938 1.00 97.50 182 TYR A N 1
ATOM 1443 C CA . TYR A 1 182 ? -2.790 17.393 -1.394 1.00 97.50 182 TYR A CA 1
ATOM 1444 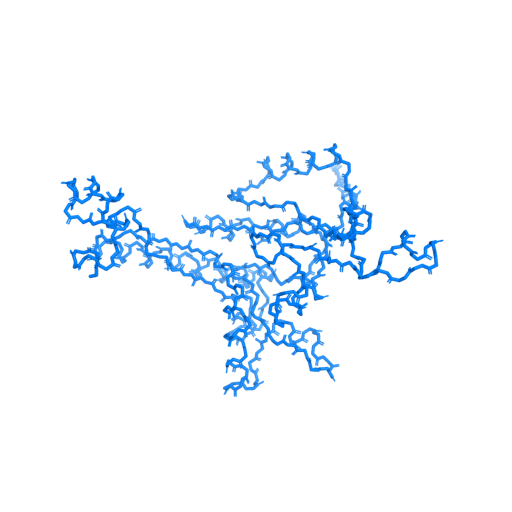C C . TYR A 1 182 ? -2.559 17.217 0.107 1.00 97.50 182 TYR A C 1
ATOM 1446 O O . TYR A 1 182 ? -1.555 17.667 0.656 1.00 97.50 182 TYR A O 1
ATOM 1454 N N . SER A 1 183 ? -3.497 16.533 0.762 1.00 96.94 183 SER A N 1
ATOM 1455 C CA . SER A 1 183 ? -3.510 16.319 2.213 1.00 96.94 183 SER A CA 1
ATOM 1456 C C . SER A 1 183 ? -3.003 14.936 2.638 1.00 96.94 183 SER A C 1
ATOM 1458 O O . SER A 1 183 ? -3.028 14.629 3.832 1.00 96.94 183 SER A O 1
ATOM 1460 N N . LEU A 1 184 ? -2.558 14.091 1.694 1.00 94.06 184 LEU A N 1
ATOM 1461 C CA . LEU A 1 184 ? -2.062 12.742 1.980 1.00 94.06 184 LEU A CA 1
ATOM 1462 C C . LEU A 1 184 ? -1.036 12.749 3.126 1.00 94.06 184 LEU A C 1
ATOM 1464 O O . LEU A 1 184 ? -0.001 13.412 3.014 1.00 94.06 184 LEU A O 1
ATOM 1468 N N . PRO A 1 185 ? -1.251 11.943 4.182 1.00 93.06 185 PRO A N 1
ATOM 1469 C CA . PRO A 1 185 ? -0.331 11.886 5.316 1.00 93.06 185 PRO A CA 1
ATOM 1470 C C . PRO A 1 185 ? 1.067 11.389 4.940 1.00 93.06 185 PRO A C 1
ATOM 1472 O O . PRO A 1 185 ? 2.064 11.799 5.534 1.00 93.06 185 PRO A O 1
ATOM 1475 N N . TYR A 1 186 ? 1.144 10.473 3.972 1.00 95.38 186 TYR A N 1
ATOM 1476 C CA . TYR A 1 186 ? 2.392 9.846 3.568 1.00 95.38 186 TYR A CA 1
ATOM 1477 C C . TYR A 1 186 ? 2.323 9.350 2.123 1.00 95.38 186 TYR A C 1
ATOM 1479 O O . TYR A 1 186 ? 1.376 8.681 1.704 1.00 95.38 186 TYR A O 1
ATOM 1487 N N . TYR A 1 187 ? 3.366 9.662 1.360 1.00 95.56 187 TYR A N 1
ATOM 1488 C CA . TYR A 1 187 ? 3.567 9.173 0.007 1.00 95.56 187 TYR A CA 1
ATOM 1489 C C . TYR A 1 187 ? 5.044 8.849 -0.224 1.00 95.56 187 TYR A C 1
ATOM 1491 O O . TYR A 1 187 ? 5.936 9.374 0.446 1.00 95.56 187 TYR A O 1
ATOM 1499 N N . THR A 1 188 ? 5.316 7.971 -1.184 1.00 94.75 188 THR A N 1
ATOM 1500 C CA . THR A 1 188 ? 6.687 7.587 -1.552 1.00 94.75 188 THR A CA 1
ATOM 1501 C C . THR A 1 188 ? 6.914 7.770 -3.035 1.00 94.75 188 THR A C 1
ATOM 1503 O O . THR A 1 188 ? 6.023 7.456 -3.814 1.00 94.75 188 THR A O 1
ATOM 1506 N N . ILE A 1 189 ? 8.135 8.126 -3.419 1.00 92.88 189 ILE A N 1
ATOM 1507 C CA . ILE A 1 189 ? 8.620 8.010 -4.794 1.00 92.88 189 ILE A CA 1
ATOM 1508 C C . ILE A 1 189 ? 9.471 6.741 -4.855 1.00 92.88 189 ILE A C 1
ATOM 1510 O O . ILE A 1 189 ? 10.462 6.627 -4.133 1.00 92.88 189 ILE A O 1
ATOM 1514 N N . THR A 1 190 ? 9.040 5.757 -5.640 1.00 91.31 190 THR A N 1
ATOM 1515 C CA . THR A 1 190 ? 9.614 4.408 -5.634 1.00 91.31 190 THR A CA 1
ATOM 1516 C C . THR A 1 190 ? 10.130 4.034 -7.023 1.00 91.31 190 THR A C 1
ATOM 1518 O O . THR A 1 190 ? 9.316 3.708 -7.889 1.00 91.31 190 THR A O 1
ATOM 1521 N N . PRO A 1 191 ? 11.456 4.031 -7.240 1.00 90.94 191 PRO A N 1
ATOM 1522 C CA . PRO A 1 191 ? 12.050 3.447 -8.436 1.00 90.94 191 PRO A CA 1
ATOM 1523 C C . PRO A 1 191 ? 12.109 1.916 -8.336 1.00 90.94 191 PRO A C 1
ATOM 1525 O O . PRO A 1 191 ? 12.151 1.350 -7.238 1.00 90.94 191 PRO A O 1
ATOM 1528 N N . THR A 1 192 ? 12.170 1.264 -9.492 1.00 94.19 192 THR A N 1
ATOM 1529 C CA . THR A 1 192 ? 12.635 -0.116 -9.638 1.00 94.19 192 THR A CA 1
ATOM 1530 C C . THR A 1 192 ? 14.108 -0.082 -10.037 1.00 94.19 192 THR A C 1
ATOM 1532 O O . THR A 1 192 ? 14.524 0.706 -10.889 1.00 94.19 192 THR A O 1
ATOM 1535 N N . PHE A 1 193 ? 14.918 -0.907 -9.386 1.00 95.06 193 PHE A N 1
ATOM 1536 C CA . PHE A 1 193 ? 16.353 -0.983 -9.639 1.00 95.06 193 PHE A CA 1
ATOM 1537 C C . PHE A 1 193 ? 16.841 -2.418 -9.487 1.00 95.06 193 PHE A C 1
ATOM 1539 O O . PHE A 1 193 ? 16.187 -3.246 -8.858 1.00 95.06 193 PHE A O 1
ATOM 1546 N N . SER A 1 194 ? 18.013 -2.705 -10.031 1.00 96.88 194 SER A N 1
ATOM 1547 C CA . SER A 1 194 ? 18.622 -4.029 -10.015 1.00 96.88 194 SER A CA 1
ATOM 1548 C C . SER A 1 194 ? 20.006 -3.976 -9.383 1.00 96.88 194 SER A C 1
ATOM 1550 O O . SER A 1 194 ? 20.716 -2.980 -9.503 1.00 96.88 194 SER A O 1
ATOM 1552 N N . VAL A 1 195 ? 20.406 -5.049 -8.706 1.00 97.19 195 VAL A N 1
ATOM 1553 C CA . VAL A 1 195 ? 21.738 -5.183 -8.108 1.00 97.19 195 VAL A CA 1
ATOM 1554 C C . VAL A 1 195 ? 22.453 -6.368 -8.743 1.00 97.19 195 VAL A C 1
ATOM 1556 O O . VAL A 1 195 ? 22.002 -7.509 -8.641 1.00 97.19 195 VAL A O 1
ATOM 1559 N N . CYS A 1 196 ? 23.566 -6.091 -9.418 1.00 96.75 196 CYS A N 1
ATOM 1560 C CA . CYS A 1 196 ? 24.476 -7.101 -9.946 1.00 96.75 196 CYS A CA 1
ATOM 1561 C C . CYS A 1 196 ? 25.578 -7.396 -8.915 1.00 96.75 196 CYS A C 1
ATOM 1563 O O . CYS A 1 196 ? 26.138 -6.446 -8.366 1.00 96.75 196 CYS A O 1
ATOM 1565 N N . PRO A 1 197 ? 25.953 -8.663 -8.669 1.00 95.81 197 PRO A N 1
ATOM 1566 C CA . PRO A 1 197 ? 27.060 -8.987 -7.766 1.00 95.81 197 PRO A CA 1
ATOM 1567 C C . PRO A 1 197 ? 28.416 -8.442 -8.249 1.00 95.81 197 PRO A C 1
ATOM 1569 O O . PRO A 1 197 ? 29.271 -8.149 -7.420 1.00 95.81 197 PRO A O 1
ATOM 1572 N N . ASP A 1 198 ? 28.591 -8.263 -9.564 1.00 95.25 198 ASP A N 1
ATOM 1573 C CA . ASP A 1 198 ? 29.838 -7.759 -10.156 1.00 95.25 198 ASP A CA 1
ATOM 1574 C C . ASP A 1 198 ? 29.866 -6.221 -10.245 1.00 95.25 198 ASP A C 1
ATOM 1576 O O . ASP A 1 198 ? 30.891 -5.594 -9.984 1.00 95.25 198 ASP A O 1
ATOM 1580 N N . HIS A 1 199 ? 28.735 -5.602 -10.609 1.00 95.38 199 HIS A N 1
ATOM 1581 C CA . HIS A 1 199 ? 28.655 -4.173 -10.964 1.00 95.38 199 HIS A CA 1
ATOM 1582 C C . HIS A 1 199 ? 27.868 -3.307 -9.968 1.00 95.38 199 HIS A C 1
ATOM 1584 O O . HIS A 1 199 ? 27.862 -2.082 -10.082 1.00 95.38 199 HIS A O 1
ATOM 1590 N N . GLY A 1 200 ? 27.209 -3.912 -8.980 1.00 95.81 200 GLY A N 1
ATOM 1591 C CA . GLY A 1 200 ? 26.416 -3.203 -7.982 1.00 95.81 200 GLY A CA 1
ATOM 1592 C C . GLY A 1 200 ? 25.088 -2.665 -8.523 1.00 95.81 200 GLY A C 1
ATOM 1593 O O . GLY A 1 200 ? 24.399 -3.329 -9.299 1.00 95.81 200 GLY A O 1
ATOM 1594 N N . TYR A 1 201 ? 24.700 -1.483 -8.040 1.00 94.88 201 TYR A N 1
ATOM 1595 C CA . TYR A 1 201 ? 23.411 -0.844 -8.323 1.00 94.88 201 TYR A CA 1
ATOM 1596 C C . TYR A 1 201 ? 23.264 -0.432 -9.793 1.00 94.88 201 TYR A C 1
ATOM 1598 O O . TYR A 1 201 ? 24.150 0.202 -10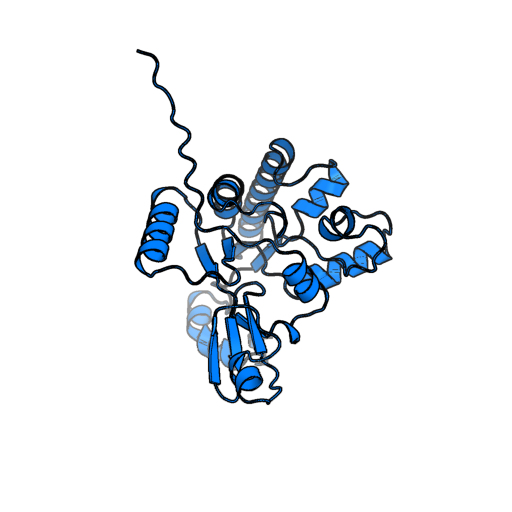.364 1.00 94.88 201 TYR A O 1
ATOM 1606 N N . MET A 1 202 ? 22.093 -0.698 -10.366 1.00 93.00 202 MET A N 1
ATOM 1607 C CA . MET A 1 202 ? 21.682 -0.274 -11.703 1.00 93.00 202 MET A CA 1
ATOM 1608 C C . MET A 1 202 ? 20.223 0.182 -11.657 1.00 93.00 202 MET A C 1
ATOM 1610 O O . MET A 1 202 ? 19.387 -0.487 -11.056 1.00 93.00 202 MET A O 1
ATOM 1614 N N . ALA A 1 203 ? 19.901 1.313 -12.283 1.00 91.88 203 ALA A N 1
ATOM 1615 C CA . ALA A 1 203 ? 18.507 1.737 -12.425 1.00 91.88 203 ALA A CA 1
ATOM 1616 C C . ALA A 1 203 ? 17.767 0.803 -13.393 1.00 91.88 203 ALA A C 1
ATOM 1618 O O . ALA A 1 203 ? 18.368 0.365 -14.367 1.00 91.88 203 ALA A O 1
ATOM 1619 N N . GLY A 1 204 ? 16.485 0.536 -13.139 1.00 91.44 204 GLY A N 1
ATOM 1620 C CA . GLY A 1 204 ? 15.653 -0.292 -14.009 1.00 91.44 204 GLY A CA 1
ATOM 1621 C C . GLY A 1 204 ? 15.542 -1.760 -13.603 1.00 91.44 204 GLY A C 1
ATOM 1622 O O . GLY A 1 204 ? 16.199 -2.241 -12.670 1.00 91.44 204 GLY A O 1
ATOM 1623 N N . GLU A 1 205 ? 14.651 -2.464 -14.297 1.00 94.00 205 GLU A N 1
ATOM 1624 C CA . GLU A 1 205 ? 14.371 -3.879 -14.111 1.00 94.00 205 GLU A CA 1
ATOM 1625 C C . GLU A 1 205 ? 15.250 -4.700 -15.057 1.00 94.00 205 GLU A C 1
ATOM 1627 O O . GLU A 1 205 ? 15.008 -4.849 -16.253 1.00 94.00 205 GLU A O 1
ATOM 1632 N N . HIS A 1 206 ? 16.320 -5.256 -14.508 1.00 94.50 206 HIS A N 1
ATOM 1633 C CA . HIS A 1 206 ? 17.297 -6.026 -15.254 1.00 94.50 206 HIS A CA 1
ATOM 1634 C C . HIS A 1 206 ? 17.448 -7.389 -14.595 1.00 94.50 206 HIS A C 1
ATOM 1636 O O . HIS A 1 206 ? 18.265 -7.524 -13.694 1.00 94.50 206 HIS A O 1
ATOM 1642 N N . PRO A 1 207 ? 16.710 -8.425 -15.033 1.00 94.50 207 PRO A N 1
ATOM 1643 C CA . PRO A 1 207 ? 16.912 -9.788 -14.533 1.00 94.50 207 PRO A CA 1
ATOM 1644 C C . PRO A 1 207 ? 18.343 -10.295 -14.777 1.00 94.50 207 PRO A C 1
ATOM 1646 O O . PRO A 1 207 ? 18.891 -11.065 -13.990 1.00 94.50 207 PRO A O 1
ATOM 1649 N N . THR A 1 208 ? 18.976 -9.818 -15.851 1.00 96.12 208 THR A N 1
ATOM 1650 C CA . THR A 1 208 ? 20.371 -10.098 -16.210 1.00 96.12 208 THR A CA 1
ATOM 1651 C C . THR A 1 208 ? 21.154 -8.806 -16.399 1.00 96.12 208 THR A C 1
ATOM 1653 O O . THR A 1 208 ? 20.655 -7.874 -17.029 1.00 96.12 208 THR A O 1
ATOM 1656 N N . CYS A 1 209 ? 22.398 -8.764 -15.919 1.00 96.50 209 CYS A N 1
ATOM 1657 C CA . CYS A 1 209 ? 23.221 -7.558 -15.979 1.00 96.50 209 CYS A CA 1
ATOM 1658 C C . CYS A 1 209 ? 23.620 -7.210 -17.429 1.00 96.50 209 CYS A C 1
ATOM 1660 O O . CYS A 1 209 ? 24.339 -7.995 -18.057 1.00 96.50 209 CYS A O 1
ATOM 1662 N N . PRO A 1 210 ? 23.251 -6.021 -17.949 1.00 94.75 210 PRO A N 1
ATOM 1663 C CA . PRO A 1 210 ? 23.621 -5.610 -19.305 1.00 94.75 210 PRO A CA 1
ATOM 1664 C C . PRO A 1 210 ? 25.129 -5.359 -19.456 1.00 94.75 210 PRO A C 1
ATOM 1666 O O . PRO A 1 210 ? 25.688 -5.580 -20.529 1.00 94.75 210 PRO A O 1
ATOM 1669 N N . ILE A 1 211 ? 25.811 -4.953 -18.378 1.00 94.94 211 ILE A N 1
ATOM 1670 C CA . ILE A 1 211 ? 27.263 -4.724 -18.386 1.00 94.94 211 ILE A CA 1
ATOM 1671 C C . ILE A 1 211 ? 28.001 -6.064 -18.491 1.00 94.94 211 ILE A C 1
ATOM 1673 O O . ILE A 1 211 ? 28.821 -6.230 -19.388 1.00 94.94 211 ILE A O 1
ATOM 1677 N N . CYS A 1 212 ? 27.641 -7.065 -17.676 1.00 95.75 212 CYS A N 1
ATOM 1678 C CA . CYS A 1 212 ? 28.206 -8.416 -17.793 1.00 95.75 212 CYS A CA 1
ATOM 1679 C C . CYS A 1 212 ? 27.974 -9.005 -19.192 1.00 95.75 212 CYS A C 1
ATOM 1681 O O . CYS A 1 212 ? 28.885 -9.610 -19.756 1.00 95.75 212 CYS A O 1
ATOM 1683 N N . ALA A 1 213 ? 26.792 -8.783 -19.780 1.00 94.94 213 ALA A N 1
ATOM 1684 C CA . ALA A 1 213 ? 26.492 -9.245 -21.134 1.00 94.94 213 ALA A CA 1
ATOM 1685 C C . ALA A 1 213 ? 27.455 -8.644 -22.173 1.00 94.94 213 ALA A C 1
ATOM 1687 O O . ALA A 1 213 ? 27.936 -9.366 -23.046 1.00 94.94 213 ALA A O 1
ATOM 1688 N N . SER A 1 214 ? 27.813 -7.360 -22.037 1.00 94.75 214 SER A N 1
ATOM 1689 C CA . SER A 1 214 ? 28.826 -6.715 -22.889 1.00 94.75 214 SER A CA 1
ATOM 1690 C C . SER A 1 214 ? 30.242 -7.292 -22.715 1.00 94.75 214 SER A C 1
ATOM 1692 O O . SER A 1 214 ? 31.062 -7.200 -23.625 1.00 94.75 214 SER A O 1
ATOM 1694 N N . GLU A 1 215 ? 30.509 -7.962 -21.590 1.00 94.81 215 GLU A N 1
ATOM 1695 C CA . GLU A 1 215 ? 31.750 -8.696 -21.308 1.00 94.81 215 GLU A CA 1
ATOM 1696 C C . GLU A 1 215 ? 31.684 -10.186 -21.700 1.00 94.81 215 GLU A C 1
ATOM 1698 O O . GLU A 1 215 ? 32.564 -10.963 -21.324 1.00 94.81 215 GLU A O 1
ATOM 1703 N N . ASN A 1 216 ? 30.648 -10.613 -22.434 1.00 94.25 216 ASN A N 1
ATOM 1704 C CA . ASN A 1 216 ? 30.355 -12.021 -22.739 1.00 94.25 216 ASN A CA 1
ATOM 1705 C C . ASN A 1 216 ? 30.137 -12.902 -21.489 1.00 94.25 216 ASN A C 1
ATOM 1707 O O . ASN A 1 216 ? 30.426 -14.100 -21.505 1.00 94.25 216 ASN A O 1
ATOM 1711 N N . LYS A 1 217 ? 29.607 -12.329 -20.401 1.00 94.88 217 LYS A N 1
ATOM 1712 C CA . LYS A 1 217 ? 29.212 -13.043 -19.176 1.00 94.88 217 LYS A CA 1
ATOM 1713 C C . LYS A 1 217 ? 27.706 -12.937 -18.960 1.00 94.88 217 LYS A C 1
ATOM 1715 O O . LYS A 1 217 ? 27.095 -11.910 -19.227 1.00 94.88 217 LYS A O 1
ATOM 1720 N N . THR A 1 218 ? 27.098 -13.987 -18.416 1.00 94.50 218 THR A N 1
ATOM 1721 C CA . THR A 1 218 ? 25.697 -13.939 -17.974 1.00 94.50 218 THR A CA 1
ATOM 1722 C C . THR A 1 218 ? 25.654 -13.948 -16.455 1.00 94.50 218 THR A C 1
ATOM 1724 O O . THR A 1 218 ? 25.910 -14.978 -15.837 1.00 94.50 218 THR A O 1
ATOM 1727 N N . THR A 1 219 ? 25.303 -12.806 -15.869 1.00 96.06 219 THR A N 1
ATOM 1728 C CA . THR A 1 219 ? 25.158 -12.644 -14.418 1.00 96.06 219 THR A CA 1
ATOM 1729 C C . THR A 1 219 ? 23.716 -12.250 -14.107 1.00 96.06 219 THR A C 1
ATOM 1731 O O . THR A 1 219 ? 23.202 -11.282 -14.671 1.00 96.06 219 THR A O 1
ATOM 1734 N N . GLN A 1 220 ? 23.059 -13.011 -13.228 1.00 96.50 220 GLN A N 1
ATOM 1735 C CA . GLN A 1 220 ? 21.713 -12.699 -12.737 1.00 96.50 220 GLN A CA 1
ATOM 1736 C C . GLN A 1 220 ? 21.771 -11.518 -11.768 1.00 96.50 220 GLN A C 1
ATOM 1738 O O . GLN A 1 220 ? 22.716 -11.407 -10.984 1.00 96.50 220 GLN A O 1
ATOM 1743 N N . CYS A 1 221 ? 20.765 -10.652 -11.800 1.00 96.75 221 CYS A N 1
ATOM 1744 C CA . CYS A 1 221 ? 20.638 -9.566 -10.836 1.00 96.75 221 CYS A CA 1
ATOM 1745 C C . CYS A 1 221 ? 19.449 -9.782 -9.912 1.00 96.75 221 CYS A C 1
ATOM 1747 O O . CYS A 1 221 ? 18.458 -10.426 -10.256 1.00 96.75 221 CYS A O 1
ATOM 1749 N N . GLU A 1 222 ? 19.535 -9.177 -8.735 1.00 97.00 222 GLU A N 1
ATOM 1750 C CA . GLU A 1 222 ? 18.388 -9.037 -7.855 1.00 97.00 222 GLU A CA 1
ATOM 1751 C C . GLU A 1 222 ? 17.631 -7.766 -8.230 1.00 97.00 222 GLU A C 1
ATOM 1753 O O . GLU A 1 222 ? 18.144 -6.660 -8.060 1.00 97.00 222 GLU A O 1
ATOM 1758 N N . VAL A 1 223 ? 16.411 -7.919 -8.745 1.00 96.94 223 VAL A N 1
ATOM 1759 C CA . VAL A 1 223 ? 15.502 -6.794 -8.993 1.00 96.94 223 VAL A CA 1
ATOM 1760 C C . VAL A 1 223 ? 14.837 -6.409 -7.678 1.00 96.94 223 VAL A C 1
ATOM 1762 O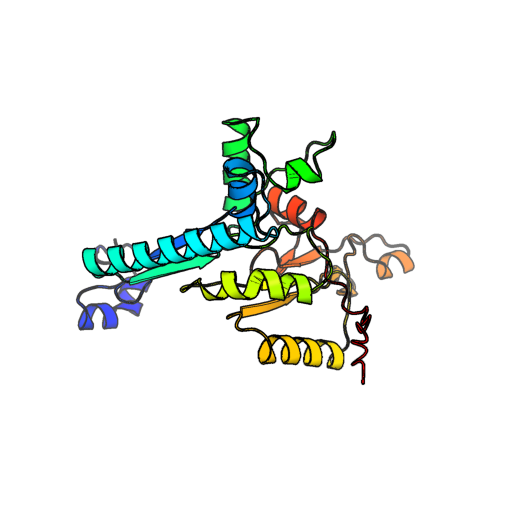 O . VAL A 1 223 ? 14.153 -7.225 -7.059 1.00 96.94 223 VAL A O 1
ATOM 1765 N N . TYR A 1 224 ? 15.014 -5.163 -7.258 1.00 96.38 224 TYR A N 1
ATOM 1766 C CA . TYR A 1 224 ? 14.405 -4.571 -6.078 1.00 96.38 224 TYR A CA 1
ATOM 1767 C C . TYR A 1 224 ? 13.288 -3.610 -6.470 1.00 96.38 224 TYR A C 1
ATOM 1769 O O . TYR A 1 224 ? 13.432 -2.740 -7.329 1.00 96.38 224 TYR A O 1
ATOM 1777 N N . SER A 1 225 ? 12.181 -3.714 -5.745 1.00 95.19 225 SER A N 1
ATOM 1778 C CA . SER A 1 225 ? 11.121 -2.712 -5.750 1.00 95.19 225 SER A CA 1
ATOM 1779 C C . SER A 1 225 ? 10.489 -2.640 -4.359 1.00 95.19 225 SER A C 1
ATOM 1781 O O . SER A 1 225 ? 10.904 -3.349 -3.433 1.00 95.19 225 SER A O 1
ATOM 1783 N N . ARG A 1 226 ? 9.507 -1.758 -4.168 1.00 94.62 226 ARG A N 1
ATOM 1784 C CA . ARG A 1 226 ? 8.745 -1.683 -2.915 1.00 94.62 226 ARG A CA 1
ATOM 1785 C C . ARG A 1 226 ? 7.529 -2.593 -3.016 1.00 94.62 226 ARG A C 1
ATOM 1787 O O . ARG A 1 226 ? 6.685 -2.401 -3.891 1.00 94.62 226 ARG A O 1
ATOM 1794 N N . VAL A 1 227 ? 7.447 -3.565 -2.110 1.00 91.62 227 VAL A N 1
ATOM 1795 C CA . VAL A 1 227 ? 6.333 -4.526 -2.079 1.00 91.62 227 VAL A CA 1
ATOM 1796 C C . VAL A 1 227 ? 5.071 -3.897 -1.493 1.00 91.62 227 VAL A C 1
ATOM 1798 O O . VAL A 1 227 ? 4.005 -3.968 -2.090 1.00 91.62 227 VAL A O 1
ATOM 1801 N N . VAL A 1 228 ? 5.207 -3.252 -0.331 1.00 87.12 228 VAL A N 1
ATOM 1802 C CA . VAL A 1 228 ? 4.107 -2.575 0.391 1.00 87.12 228 VAL A CA 1
ATOM 1803 C C . VAL A 1 228 ? 4.566 -1.370 1.212 1.00 87.12 228 VAL A C 1
ATOM 1805 O O . VAL A 1 228 ? 3.776 -0.508 1.552 1.00 87.12 228 VAL A O 1
ATOM 1808 N N . GLY A 1 229 ? 5.836 -1.330 1.617 1.00 86.62 229 GLY A N 1
ATOM 1809 C CA . GLY A 1 229 ? 6.324 -0.332 2.574 1.00 86.62 229 GLY A CA 1
ATOM 1810 C C . GLY A 1 229 ? 7.841 -0.288 2.695 1.00 86.62 229 GLY A C 1
ATOM 1811 O O . GLY A 1 229 ? 8.391 0.746 3.051 1.00 86.62 229 GLY A O 1
ATOM 1812 N N . TYR A 1 230 ? 8.538 -1.351 2.293 1.00 91.75 230 TYR A N 1
ATOM 1813 C CA . TYR A 1 230 ? 9.996 -1.456 2.277 1.00 91.75 230 TYR A CA 1
ATOM 1814 C C . TYR A 1 230 ? 10.480 -2.086 0.960 1.00 91.75 230 TYR A C 1
ATOM 1816 O O . TYR A 1 230 ? 9.692 -2.699 0.233 1.00 91.75 230 TYR A O 1
ATOM 1824 N N . LEU A 1 231 ? 11.760 -1.880 0.638 1.00 94.38 231 LEU A N 1
ATOM 1825 C CA . LEU A 1 231 ? 12.403 -2.430 -0.557 1.00 94.38 231 LEU A CA 1
ATOM 1826 C C . LEU A 1 231 ? 12.851 -3.870 -0.300 1.00 94.38 231 LEU A C 1
ATOM 1828 O O . LEU A 1 231 ? 13.466 -4.149 0.730 1.00 94.38 231 LEU A O 1
ATOM 1832 N N . ARG A 1 232 ? 12.565 -4.774 -1.238 1.00 95.38 232 ARG A N 1
ATOM 1833 C CA . ARG A 1 232 ? 12.957 -6.188 -1.158 1.00 95.38 232 ARG A CA 1
ATOM 1834 C C . ARG A 1 232 ? 13.119 -6.777 -2.567 1.00 95.38 232 ARG A C 1
ATOM 1836 O O . ARG A 1 232 ? 12.380 -6.336 -3.450 1.00 95.38 232 ARG A O 1
ATOM 1843 N N . PRO A 1 233 ? 13.987 -7.786 -2.779 1.00 96.19 233 PRO A N 1
ATOM 1844 C CA . PRO A 1 233 ? 14.063 -8.489 -4.055 1.00 96.19 233 PRO A CA 1
ATOM 1845 C C . PRO A 1 233 ? 12.711 -9.082 -4.465 1.00 96.19 233 PRO A C 1
ATOM 1847 O O . PRO A 1 233 ? 12.094 -9.800 -3.673 1.00 96.19 233 PRO A O 1
ATOM 1850 N N . VAL A 1 234 ? 12.257 -8.797 -5.686 1.00 96.12 234 VAL A N 1
ATOM 1851 C CA . VAL A 1 234 ? 10.941 -9.207 -6.212 1.00 96.12 234 VAL A CA 1
ATOM 1852 C C . VAL A 1 234 ? 10.794 -10.730 -6.229 1.00 96.12 234 VAL A C 1
ATOM 1854 O O . VAL A 1 234 ? 9.750 -11.266 -5.859 1.00 96.12 234 VAL A O 1
ATOM 1857 N N . ASN A 1 235 ? 11.867 -11.453 -6.555 1.00 94.31 235 ASN A N 1
ATOM 1858 C CA . ASN A 1 235 ? 11.891 -12.919 -6.553 1.00 94.31 235 ASN A CA 1
ATOM 1859 C C . ASN A 1 235 ? 11.643 -13.547 -5.164 1.00 94.31 235 ASN A C 1
ATOM 1861 O O . ASN A 1 235 ? 11.286 -14.721 -5.082 1.00 94.31 235 ASN A O 1
ATOM 1865 N N . GLN A 1 236 ? 11.796 -12.785 -4.075 1.00 94.94 236 GLN A N 1
ATOM 1866 C CA . GLN A 1 236 ? 11.505 -13.232 -2.710 1.00 94.94 236 GLN A CA 1
ATOM 1867 C C . GLN A 1 236 ? 10.087 -12.882 -2.240 1.00 94.94 236 GLN A C 1
ATOM 1869 O O . GLN A 1 236 ? 9.716 -13.203 -1.106 1.00 94.94 236 GLN A O 1
ATOM 1874 N N . TRP A 1 237 ? 9.298 -12.186 -3.059 1.00 96.00 237 TRP A N 1
ATOM 1875 C CA . TRP A 1 237 ? 7.918 -11.853 -2.715 1.00 96.00 237 TRP A CA 1
ATOM 1876 C C . TRP A 1 237 ? 7.036 -13.093 -2.850 1.00 96.00 237 TRP A C 1
ATOM 1878 O O . TRP A 1 237 ? 7.376 -14.048 -3.548 1.00 96.00 237 TRP A O 1
ATOM 1888 N N . ASN A 1 238 ? 5.879 -13.101 -2.188 1.00 95.25 238 ASN A N 1
ATOM 1889 C CA . ASN A 1 238 ? 4.907 -14.169 -2.415 1.00 95.25 238 ASN A CA 1
ATOM 1890 C C . ASN A 1 238 ? 4.312 -14.077 -3.833 1.00 95.25 238 ASN A C 1
ATOM 1892 O O . ASN A 1 238 ? 4.316 -13.010 -4.443 1.00 95.25 238 ASN A O 1
ATOM 1896 N N . ARG A 1 239 ? 3.753 -15.184 -4.337 1.00 95.62 239 ARG A N 1
ATOM 1897 C CA . ARG A 1 239 ? 3.229 -15.279 -5.712 1.00 95.62 239 ARG A CA 1
ATOM 1898 C C . ARG A 1 239 ? 2.194 -14.204 -6.060 1.00 95.62 239 ARG A C 1
ATOM 1900 O O . ARG A 1 239 ? 2.257 -13.650 -7.148 1.00 95.62 239 ARG A O 1
ATOM 1907 N N . GLY A 1 240 ? 1.299 -13.856 -5.132 1.00 95.06 240 GLY A N 1
ATOM 1908 C CA . GLY A 1 240 ? 0.326 -12.782 -5.358 1.00 95.06 240 GLY A CA 1
ATOM 1909 C C . GLY A 1 240 ? 0.981 -11.408 -5.487 1.00 95.06 240 GLY A C 1
ATOM 1910 O O . GLY A 1 240 ? 0.578 -10.620 -6.328 1.00 95.06 240 GLY A O 1
ATOM 1911 N N . LYS A 1 241 ? 2.036 -11.132 -4.714 1.00 95.81 241 LYS A N 1
ATOM 1912 C CA . LYS A 1 241 ? 2.807 -9.886 -4.835 1.00 95.81 241 LYS A CA 1
ATOM 1913 C C . LYS A 1 241 ? 3.711 -9.841 -6.064 1.00 95.81 241 LYS A C 1
ATOM 1915 O O . LYS A 1 241 ? 3.898 -8.766 -6.617 1.00 95.81 241 LYS A O 1
ATOM 1920 N N . GLN A 1 242 ? 4.229 -10.980 -6.519 1.00 96.19 242 GLN A N 1
ATOM 1921 C CA . GLN A 1 242 ? 4.913 -11.063 -7.814 1.00 96.19 242 GLN A CA 1
ATOM 1922 C C . GLN A 1 242 ? 3.940 -10.788 -8.969 1.00 96.19 242 GLN A C 1
ATOM 1924 O O . GLN A 1 242 ? 4.275 -10.030 -9.873 1.00 96.19 242 GLN A O 1
ATOM 1929 N N . GLN A 1 243 ? 2.719 -11.332 -8.901 1.00 95.81 243 GLN A N 1
ATOM 1930 C CA . GLN A 1 243 ? 1.665 -11.016 -9.867 1.00 95.81 243 GLN A CA 1
ATOM 1931 C C . GLN A 1 243 ? 1.275 -9.533 -9.806 1.00 95.81 243 GLN A C 1
ATOM 1933 O O . GLN A 1 243 ? 1.206 -8.880 -10.836 1.00 95.81 243 GLN A O 1
ATOM 1938 N N . GLU A 1 244 ? 1.096 -8.976 -8.606 1.00 95.75 244 GLU A N 1
ATOM 1939 C CA . GLU A 1 244 ? 0.802 -7.551 -8.425 1.00 95.75 244 GLU A CA 1
ATOM 1940 C C . GLU A 1 244 ? 1.893 -6.653 -9.018 1.00 95.75 244 GLU A C 1
ATOM 1942 O O . GLU A 1 244 ? 1.574 -5.646 -9.639 1.00 95.75 244 GLU A O 1
ATOM 1947 N N . PHE A 1 245 ? 3.167 -7.025 -8.865 1.00 95.31 245 PHE A N 1
ATOM 1948 C CA . PHE A 1 245 ? 4.288 -6.322 -9.488 1.00 95.31 245 PHE A CA 1
ATOM 1949 C C . PHE A 1 245 ? 4.220 -6.366 -11.017 1.00 95.31 245 PHE A C 1
ATOM 1951 O O . PHE A 1 245 ? 4.396 -5.334 -11.653 1.00 95.31 245 PHE A O 1
ATOM 1958 N N . HIS A 1 246 ? 3.927 -7.533 -11.593 1.00 94.00 246 HIS A N 1
ATOM 1959 C CA . HIS A 1 246 ? 3.771 -7.707 -13.038 1.00 94.00 246 HIS A CA 1
ATOM 1960 C C . HIS A 1 246 ? 2.588 -6.902 -13.605 1.00 94.00 246 HIS A C 1
ATOM 1962 O O . HIS A 1 246 ? 2.676 -6.327 -14.685 1.00 94.00 246 HIS A O 1
ATOM 1968 N N . ASP A 1 247 ? 1.479 -6.842 -12.869 1.00 94.19 247 ASP A N 1
ATOM 1969 C CA . ASP A 1 247 ? 0.246 -6.171 -13.295 1.00 94.19 247 ASP A CA 1
ATOM 1970 C C . ASP A 1 247 ? 0.310 -4.640 -13.127 1.00 94.19 247 ASP A C 1
ATOM 1972 O O . ASP A 1 247 ? -0.544 -3.904 -13.642 1.00 94.19 247 ASP A O 1
ATOM 1976 N N . ARG A 1 248 ? 1.309 -4.155 -12.381 1.00 93.38 248 ARG A N 1
ATOM 1977 C CA . ARG A 1 248 ? 1.483 -2.757 -11.995 1.00 93.38 248 ARG A CA 1
ATOM 1978 C C . ARG A 1 248 ? 1.865 -1.891 -13.188 1.00 93.38 248 ARG A C 1
ATOM 1980 O O . ARG A 1 248 ? 2.861 -2.128 -13.864 1.00 93.38 248 ARG A O 1
ATOM 1987 N N . LYS A 1 249 ? 1.129 -0.796 -13.364 1.00 93.25 249 LYS A N 1
ATOM 1988 C CA . LYS A 1 249 ? 1.560 0.317 -14.208 1.00 93.25 249 LYS A CA 1
ATOM 1989 C C . LYS A 1 249 ? 2.355 1.315 -13.378 1.00 93.25 249 LYS A C 1
ATOM 1991 O O . LYS A 1 249 ? 2.018 1.602 -12.230 1.00 93.25 249 LYS A O 1
ATOM 1996 N N . THR A 1 250 ? 3.424 1.834 -13.962 1.00 91.25 250 THR A N 1
ATOM 1997 C CA . THR A 1 250 ? 4.264 2.866 -13.352 1.00 91.25 250 THR A CA 1
ATOM 1998 C C . THR A 1 250 ? 3.832 4.234 -13.859 1.00 91.25 250 THR A C 1
ATOM 2000 O O . THR A 1 250 ? 3.305 4.352 -14.963 1.00 91.25 250 THR A O 1
ATOM 2003 N N . PHE A 1 251 ? 4.003 5.264 -13.038 1.00 87.75 251 PHE A N 1
ATOM 2004 C CA . PHE A 1 251 ? 3.616 6.619 -13.396 1.00 87.75 251 PHE A CA 1
ATOM 2005 C C . PHE A 1 251 ? 4.596 7.213 -14.399 1.00 87.75 251 PHE A C 1
ATOM 2007 O O . PHE A 1 251 ? 5.802 7.189 -14.163 1.00 87.75 251 PHE A O 1
ATOM 2014 N N . ASP A 1 252 ? 4.054 7.798 -15.464 1.00 79.94 252 ASP A N 1
ATOM 2015 C CA . ASP A 1 252 ? 4.840 8.526 -16.453 1.00 79.94 252 ASP A CA 1
ATOM 2016 C C . ASP A 1 252 ? 5.178 9.901 -15.868 1.00 79.94 252 ASP A C 1
ATOM 2018 O O . ASP A 1 252 ? 4.287 10.729 -15.644 1.00 79.94 252 ASP A O 1
ATOM 2022 N N . MET A 1 253 ? 6.454 10.210 -15.630 1.00 64.56 253 MET A N 1
ATOM 2023 C CA . MET A 1 253 ? 6.788 11.498 -15.004 1.00 64.56 253 MET A CA 1
ATOM 2024 C C . MET A 1 253 ? 6.593 12.703 -15.934 1.00 64.56 253 MET A C 1
ATOM 2026 O O . MET A 1 253 ? 6.729 13.847 -15.485 1.00 64.56 253 MET A O 1
ATOM 2030 N N . ILE A 1 254 ? 6.281 12.507 -17.226 1.00 50.38 254 ILE A N 1
ATOM 2031 C CA . ILE A 1 254 ? 6.164 13.600 -18.200 1.00 50.38 254 ILE A CA 1
ATOM 2032 C C . ILE A 1 254 ? 5.184 13.276 -19.347 1.00 50.38 254 ILE A C 1
ATOM 2034 O O . ILE A 1 254 ? 5.585 12.790 -20.396 1.00 50.38 254 ILE A O 1
ATOM 2038 N N . THR A 1 255 ? 3.940 13.759 -19.264 1.00 40.66 255 THR A N 1
ATOM 2039 C CA . THR A 1 255 ? 3.363 14.544 -20.375 1.00 40.66 255 THR A CA 1
ATOM 2040 C C . THR A 1 255 ? 2.557 15.714 -19.825 1.00 40.66 255 THR A C 1
ATOM 2042 O O . THR A 1 255 ? 1.380 15.629 -19.496 1.00 40.66 255 THR A O 1
ATOM 2045 N N . ASN A 1 256 ? 3.200 16.877 -19.762 1.00 38.81 256 ASN A N 1
ATOM 2046 C CA . ASN A 1 256 ? 2.547 18.143 -19.461 1.00 38.81 256 ASN A CA 1
ATOM 2047 C C . ASN A 1 256 ? 1.687 18.575 -20.669 1.00 38.81 256 ASN A C 1
ATOM 2049 O O . ASN A 1 256 ? 2.001 19.552 -21.351 1.00 38.81 256 ASN A O 1
ATOM 2053 N N . LYS A 1 257 ? 0.604 17.851 -20.984 1.00 36.19 257 LYS A N 1
ATOM 2054 C CA . LYS A 1 257 ? -0.449 18.389 -21.851 1.00 36.19 257 LYS A CA 1
ATOM 2055 C C . LYS A 1 257 ? -1.242 19.385 -21.017 1.00 36.19 257 LYS A C 1
ATOM 2057 O O . LYS A 1 257 ? -2.277 19.062 -20.444 1.00 36.19 257 LYS A O 1
ATOM 2062 N N . LYS A 1 258 ? -0.731 20.618 -20.946 1.00 36.12 258 LYS A N 1
ATOM 2063 C CA . LYS A 1 258 ? -1.500 21.784 -20.506 1.00 36.12 258 LYS A CA 1
ATOM 2064 C C . LYS A 1 258 ? -2.877 21.725 -21.178 1.00 36.12 258 LYS A C 1
ATOM 2066 O O . LYS A 1 258 ? -2.975 21.954 -22.383 1.00 36.12 258 LYS A O 1
ATOM 2071 N N . LYS A 1 259 ? -3.944 21.469 -20.415 1.00 34.28 259 LYS A N 1
ATOM 2072 C CA . LYS A 1 259 ? -5.272 21.956 -20.793 1.00 34.28 259 LYS A CA 1
ATOM 2073 C C . LYS A 1 259 ? -5.160 23.476 -20.768 1.00 34.28 259 LYS A C 1
ATOM 2075 O O . LYS A 1 259 ? -5.188 24.094 -19.708 1.00 34.28 259 LYS A O 1
ATOM 2080 N N . VAL A 1 260 ? -4.932 24.067 -21.937 1.00 33.81 260 VAL A N 1
ATOM 2081 C CA . VAL A 1 260 ? -5.108 25.500 -22.149 1.00 33.81 260 VAL A CA 1
ATOM 2082 C C . VAL A 1 260 ? -6.587 25.763 -21.898 1.00 33.81 260 VAL A C 1
ATOM 2084 O O . VAL A 1 260 ? -7.424 25.521 -22.762 1.00 33.81 260 VAL A O 1
ATOM 2087 N N . VAL A 1 261 ? -6.920 26.189 -20.683 1.00 35.44 261 VAL A N 1
ATOM 2088 C CA . VAL A 1 261 ? -8.222 26.784 -20.404 1.00 35.44 261 VAL A CA 1
ATOM 2089 C C . VAL A 1 261 ? -8.201 28.128 -21.114 1.00 35.44 261 VAL A C 1
ATOM 2091 O O . VAL A 1 261 ? -7.599 29.091 -20.645 1.00 35.44 261 VAL A O 1
ATOM 2094 N N . THR A 1 262 ? -8.779 28.165 -22.310 1.00 32.12 262 THR A N 1
ATOM 2095 C CA . THR A 1 262 ? -9.043 29.412 -23.016 1.00 32.12 262 THR A CA 1
ATOM 2096 C C . THR A 1 262 ? -10.077 30.169 -22.191 1.00 32.12 262 THR A C 1
ATOM 2098 O O . THR A 1 262 ? -11.259 29.831 -22.198 1.00 32.12 262 THR A O 1
ATOM 2101 N N . VAL A 1 263 ? -9.629 31.169 -21.434 1.00 36.69 263 VAL A N 1
ATOM 2102 C CA . VAL A 1 263 ? -10.532 32.159 -20.850 1.00 36.69 263 VAL A CA 1
ATOM 2103 C C . VAL A 1 263 ? -11.098 32.945 -22.027 1.00 36.69 263 VAL A C 1
ATOM 2105 O O . VAL A 1 263 ? -10.373 33.684 -22.693 1.00 36.69 263 VAL A O 1
ATOM 2108 N N . LYS A 1 264 ? -12.375 32.712 -22.342 1.00 38.06 264 LYS A N 1
ATOM 2109 C CA . LYS A 1 264 ? -13.119 33.587 -23.245 1.00 38.06 264 LYS A CA 1
ATOM 2110 C C . LYS A 1 264 ? -13.241 34.946 -22.558 1.00 38.06 264 LYS A C 1
ATOM 2112 O O . LYS A 1 264 ? -13.697 35.013 -21.418 1.00 38.06 264 LYS A O 1
ATOM 2117 N N . THR A 1 265 ? -12.740 35.962 -23.247 1.00 45.50 265 THR A N 1
ATOM 2118 C CA . THR A 1 265 ? -12.977 37.379 -22.964 1.00 45.50 265 THR A CA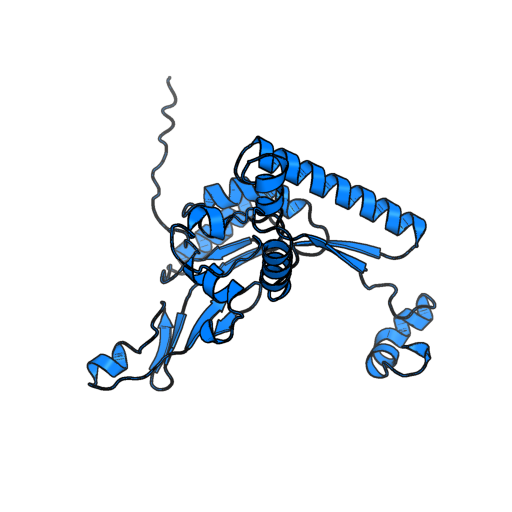 1
ATOM 2119 C C . THR A 1 265 ? -14.417 37.748 -23.279 1.00 45.50 265 THR A C 1
ATOM 2121 O O . THR A 1 265 ? -15.027 37.055 -24.130 1.00 45.50 265 THR A O 1
#

Secondary structure (DSSP, 8-state):
-TTTTSSHHHHHHTHHHHHHHS-SSTT--EEEEE--HHHHHHHHHS--TTSHHHHHHHHHHHHHHHHHHHHHHHHH---EEEEE---HHHHHHHHHHHHHH-TT---HHHHHH-SSS-PPP-PPPTTPPPTTS-S-HHHHHHHHHHHHTT-SSB--EEEEEET----HHHHHHHHHHHHHH---S-EEEEE-EEEETTTEEEES--SB-HHHHHTT---B-EEEEESSSSEEEGGGS-HHHHHHHHHPPPP-S------------

pLDDT: mean 91.63, std 12.85, range [32.12, 98.56]